Protein AF-A0A8U0QJ25-F1 (afdb_monomer_lite)

Structure (mmCIF, N/CA/C/O backbone):
data_AF-A0A8U0QJ25-F1
#
_entry.id   AF-A0A8U0QJ25-F1
#
loop_
_atom_site.group_PDB
_atom_site.id
_atom_site.type_symbol
_atom_site.label_atom_id
_atom_site.label_alt_id
_atom_site.label_comp_id
_atom_site.label_asym_id
_atom_site.label_entity_id
_atom_site.label_seq_id
_atom_site.pdbx_PDB_ins_code
_atom_site.Cartn_x
_atom_site.Cartn_y
_atom_site.Cartn_z
_atom_site.occupancy
_atom_site.B_iso_or_equiv
_atom_site.auth_seq_id
_atom_site.auth_comp_id
_atom_site.auth_asym_id
_atom_site.auth_atom_id
_atom_site.pdbx_PDB_model_num
ATOM 1 N N . MET A 1 1 ? -19.787 -17.922 8.655 1.00 44.41 1 MET A N 1
ATOM 2 C CA . MET A 1 1 ? -20.633 -17.642 9.834 1.00 44.41 1 MET A CA 1
ATOM 3 C C . MET A 1 1 ? -19.712 -17.080 10.908 1.00 44.41 1 MET A C 1
ATOM 5 O O . MET A 1 1 ? -19.015 -17.865 11.539 1.00 44.41 1 MET A O 1
ATOM 9 N N . SER A 1 2 ? -19.589 -15.753 11.030 1.00 57.12 2 SER A N 1
ATOM 10 C CA . SER A 1 2 ? -18.818 -15.159 12.130 1.00 57.12 2 SER A CA 1
ATOM 11 C C . SER A 1 2 ? -19.628 -15.306 13.415 1.00 57.12 2 SER A C 1
ATOM 13 O O . SER A 1 2 ? -20.795 -14.915 13.454 1.00 57.12 2 SER A O 1
ATOM 15 N N . VAL A 1 3 ? -19.036 -15.900 14.445 1.00 62.81 3 VAL A N 1
ATOM 16 C CA . VAL A 1 3 ? -19.653 -15.976 15.772 1.00 62.81 3 VAL A CA 1
ATOM 17 C C . VAL A 1 3 ? -19.716 -14.549 16.337 1.00 62.81 3 VAL A C 1
ATOM 19 O O . VAL A 1 3 ? -18.723 -13.830 16.205 1.00 62.81 3 VAL A O 1
ATOM 22 N N . PRO A 1 4 ? -20.852 -14.103 16.904 1.00 67.62 4 PRO A N 1
ATOM 23 C CA . PRO A 1 4 ? -20.933 -12.792 17.537 1.00 67.62 4 PRO A CA 1
ATOM 24 C C . PRO A 1 4 ? -19.936 -12.710 18.696 1.00 67.62 4 PRO A C 1
ATOM 26 O O . PRO A 1 4 ? -19.800 -13.658 19.472 1.00 67.62 4 PRO A O 1
ATOM 29 N N . LEU A 1 5 ? -19.227 -11.585 18.786 1.00 75.56 5 LEU A N 1
ATOM 30 C CA . LEU A 1 5 ? -18.247 -11.339 19.843 1.00 75.56 5 LEU A CA 1
ATOM 31 C C . LEU A 1 5 ? -18.948 -11.247 21.202 1.00 75.56 5 LEU A C 1
ATOM 33 O O . LEU A 1 5 ? -20.057 -10.712 21.304 1.00 75.56 5 LEU A O 1
ATOM 37 N N . SER A 1 6 ? -18.303 -11.736 22.263 1.00 83.62 6 SER A N 1
ATOM 38 C CA . SER A 1 6 ? -18.799 -11.478 23.616 1.00 83.62 6 SER A CA 1
ATOM 39 C C . SER A 1 6 ? -18.707 -9.981 23.939 1.00 83.62 6 SER A C 1
ATOM 41 O O . SER A 1 6 ? -17.883 -9.259 23.378 1.00 83.62 6 SER A O 1
ATOM 43 N N . GLY A 1 7 ? -19.532 -9.491 24.870 1.00 83.81 7 GLY A N 1
ATOM 44 C CA . GLY A 1 7 ? -19.591 -8.054 25.177 1.00 83.81 7 GLY A CA 1
ATOM 45 C C . GLY A 1 7 ? -18.246 -7.442 25.600 1.00 83.81 7 GLY A C 1
ATOM 46 O O . GLY A 1 7 ? -17.953 -6.307 25.237 1.00 83.81 7 GLY A O 1
ATOM 47 N N . VAL A 1 8 ? -17.400 -8.196 26.313 1.00 88.25 8 VAL A N 1
ATOM 48 C CA . VAL A 1 8 ? -16.065 -7.735 26.745 1.00 88.25 8 VAL A CA 1
ATOM 49 C C . VAL A 1 8 ? -15.080 -7.687 25.575 1.00 88.25 8 VAL A C 1
ATOM 51 O O . VAL A 1 8 ? -14.300 -6.741 25.462 1.00 88.25 8 VAL A O 1
ATOM 54 N N . GLU A 1 9 ? -15.123 -8.686 24.691 1.00 86.81 9 GLU A N 1
ATOM 55 C CA . GLU A 1 9 ? -14.304 -8.719 23.473 1.00 86.81 9 GLU A CA 1
ATOM 56 C C . GLU A 1 9 ? -14.693 -7.584 22.530 1.00 86.81 9 GLU A C 1
ATOM 58 O O . GLU A 1 9 ? -13.821 -6.888 22.020 1.00 86.81 9 GLU A O 1
ATOM 63 N N . LEU A 1 10 ? -15.995 -7.345 22.362 1.00 90.19 10 LEU A N 1
ATOM 64 C CA . LEU A 1 10 ? -16.515 -6.258 21.544 1.00 90.19 10 LEU A CA 1
ATOM 65 C C . LEU A 1 10 ? -16.023 -4.895 22.042 1.00 90.19 10 LEU A C 1
ATOM 67 O O . LEU A 1 10 ? -15.497 -4.108 21.260 1.00 90.19 10 LEU A O 1
ATOM 71 N N . LEU A 1 11 ? -16.135 -4.640 23.349 1.00 90.38 11 LEU A N 1
ATOM 72 C CA . LEU A 1 11 ? -15.629 -3.415 23.973 1.00 90.38 11 LEU A CA 1
ATOM 73 C C . LEU A 1 11 ? -14.124 -3.253 23.753 1.00 90.38 11 LEU A C 1
ATOM 75 O O . LEU A 1 11 ? -13.675 -2.189 23.338 1.00 90.38 11 LEU A O 1
ATOM 79 N N . SER A 1 12 ? -13.360 -4.321 23.976 1.00 90.88 12 SER A N 1
ATOM 80 C CA . SER A 1 12 ? -11.905 -4.304 23.824 1.00 90.88 12 SER A CA 1
ATOM 81 C C . SER A 1 12 ? -11.502 -3.987 22.379 1.00 90.88 12 SER A C 1
ATOM 83 O O . SER A 1 12 ? -10.708 -3.079 22.144 1.00 90.88 12 SER A O 1
ATOM 85 N N . VAL A 1 13 ? -12.105 -4.661 21.395 1.00 92.12 13 VAL A N 1
ATOM 86 C CA . VAL A 1 13 ? -11.833 -4.419 19.969 1.00 92.12 13 VAL A CA 1
ATOM 87 C C . VAL A 1 13 ? -12.231 -3.000 19.561 1.00 92.12 13 VAL A C 1
ATOM 89 O O . VAL A 1 13 ? -11.434 -2.316 18.923 1.00 92.12 13 VAL A O 1
ATOM 92 N N . CYS A 1 14 ? -13.407 -2.516 19.971 1.00 92.56 14 CYS A N 1
ATOM 93 C CA . CYS A 1 14 ? -13.839 -1.148 19.680 1.00 92.56 14 CYS A CA 1
ATOM 94 C C . CYS A 1 14 ? -12.873 -0.103 20.250 1.00 92.56 14 CYS A C 1
ATOM 96 O O . CYS A 1 14 ? -12.513 0.828 19.539 1.00 92.56 14 CYS A O 1
ATOM 98 N N . THR A 1 15 ? -12.407 -0.267 21.494 1.00 94.25 15 THR A N 1
ATOM 99 C CA . THR A 1 15 ? -11.462 0.693 22.095 1.00 94.25 15 THR A CA 1
ATOM 100 C C . THR A 1 15 ? -10.133 0.754 21.348 1.00 94.25 15 THR A C 1
ATOM 102 O O . THR A 1 15 ? -9.611 1.842 21.123 1.00 94.25 15 THR A O 1
ATOM 105 N N . VAL A 1 16 ? -9.612 -0.394 20.903 1.00 95.62 16 VAL A N 1
ATOM 106 C CA . VAL A 1 16 ? -8.378 -0.450 20.107 1.00 95.62 16 VAL A CA 1
ATOM 107 C C . VAL A 1 16 ? -8.583 0.216 18.751 1.00 95.62 16 VAL A C 1
ATOM 109 O O . VAL A 1 16 ? -7.759 1.021 18.332 1.00 95.62 16 VAL A O 1
ATOM 112 N N . LEU A 1 17 ? -9.687 -0.084 18.068 1.00 95.44 17 LEU A N 1
ATOM 113 C CA . LEU A 1 17 ? -9.973 0.494 16.757 1.00 95.44 17 LEU A CA 1
ATOM 114 C C . LEU A 1 17 ? -10.190 2.014 16.827 1.00 95.44 17 LEU A C 1
ATOM 116 O O . LEU A 1 17 ? -9.716 2.724 15.946 1.00 95.44 17 LEU A O 1
ATOM 120 N N . GLN A 1 18 ? -10.834 2.518 17.882 1.00 94.81 18 GLN A N 1
ATOM 121 C CA . GLN A 1 18 ? -10.981 3.958 18.131 1.00 94.81 18 GLN A CA 1
ATOM 122 C C . GLN A 1 18 ? -9.631 4.643 18.368 1.00 94.81 18 GLN A C 1
ATOM 124 O O . GLN A 1 18 ? -9.385 5.725 17.839 1.00 94.81 18 GLN A O 1
ATOM 129 N N . ASP A 1 19 ? -8.738 4.011 19.134 1.00 95.94 19 ASP A N 1
ATOM 130 C CA . ASP A 1 19 ? -7.380 4.522 19.335 1.00 95.94 19 ASP A CA 1
ATOM 131 C C . ASP A 1 19 ? -6.590 4.525 18.016 1.00 95.94 19 ASP A C 1
ATOM 133 O O . ASP A 1 19 ? -5.942 5.514 17.679 1.00 95.94 19 ASP A O 1
ATOM 137 N N . CYS A 1 20 ? -6.713 3.472 17.200 1.00 93.94 20 CYS A N 1
ATOM 138 C CA . CYS A 1 20 ? -6.105 3.427 15.869 1.00 93.94 20 CYS A CA 1
ATOM 139 C C . CYS A 1 20 ? -6.635 4.528 14.937 1.00 93.94 20 CYS A C 1
ATOM 141 O O . CYS A 1 20 ? -5.844 5.170 14.248 1.00 93.94 20 CYS A O 1
ATOM 143 N N . GLU A 1 21 ? -7.946 4.772 14.913 1.00 93.19 21 GLU A N 1
ATOM 144 C CA . GLU A 1 21 ? -8.551 5.859 14.134 1.00 93.19 21 GLU A CA 1
ATOM 145 C C . GLU A 1 21 ? -8.001 7.226 14.572 1.00 93.19 21 GLU A C 1
ATOM 147 O O . GLU A 1 21 ? -7.571 8.027 13.737 1.00 93.19 21 GLU A O 1
ATOM 152 N N . ALA A 1 22 ? -7.930 7.470 15.884 1.00 91.94 22 ALA A N 1
ATOM 153 C CA . ALA A 1 22 ? -7.384 8.703 16.439 1.00 91.94 22 ALA A CA 1
ATOM 154 C C . ALA A 1 22 ? -5.898 8.887 16.088 1.00 91.94 22 ALA A C 1
ATOM 156 O O . ALA A 1 22 ? -5.480 9.975 15.688 1.00 91.94 22 ALA A O 1
ATOM 157 N N . GLN A 1 23 ? -5.098 7.823 16.184 1.00 92.81 23 GLN A N 1
ATOM 158 C CA . GLN A 1 23 ? -3.683 7.848 15.809 1.00 92.81 23 GLN A CA 1
ATOM 159 C C . GLN A 1 23 ? -3.490 8.121 14.316 1.00 92.81 23 GLN A C 1
ATOM 161 O O . GLN A 1 23 ? -2.624 8.918 13.955 1.00 92.81 23 GLN A O 1
ATOM 166 N N . LEU A 1 24 ? -4.306 7.518 13.447 1.00 90.56 24 LEU A N 1
ATOM 167 C CA . LEU A 1 24 ? -4.271 7.783 12.007 1.00 90.56 24 LEU A CA 1
ATOM 168 C C . LEU A 1 24 ? -4.647 9.233 11.688 1.00 90.56 24 LEU A C 1
ATOM 170 O O . LEU A 1 24 ? -4.002 9.853 10.842 1.00 90.56 24 LEU A O 1
ATOM 174 N N . ALA A 1 25 ? -5.627 9.805 12.391 1.00 87.38 25 ALA A N 1
ATOM 175 C CA . ALA A 1 25 ? -5.982 11.215 12.249 1.00 87.38 25 ALA A CA 1
ATOM 176 C C . ALA A 1 25 ? -4.825 12.140 12.669 1.00 87.38 25 ALA A C 1
ATOM 178 O O . ALA A 1 25 ? -4.463 13.061 11.934 1.00 87.38 25 ALA A O 1
ATOM 179 N N . VAL A 1 26 ? -4.186 11.864 13.813 1.00 88.25 26 VAL A N 1
ATOM 180 C CA . VAL A 1 26 ? -2.993 12.600 14.270 1.00 88.25 26 VAL A CA 1
ATOM 181 C C . VAL A 1 26 ? -1.859 12.482 13.254 1.00 88.25 26 VAL A C 1
ATOM 183 O O . VAL A 1 26 ? -1.242 13.489 12.904 1.00 88.25 26 VAL A O 1
ATOM 186 N N . LEU A 1 27 ? -1.610 11.279 12.732 1.00 83.12 27 LEU A N 1
ATOM 187 C CA . LEU A 1 27 ? -0.591 11.054 11.714 1.00 83.12 27 LEU A CA 1
ATOM 188 C C . LEU A 1 27 ? -0.889 11.852 10.440 1.00 83.12 27 LEU A C 1
ATOM 190 O O . LEU A 1 27 ? 0.022 12.474 9.906 1.00 83.12 27 LEU A O 1
ATOM 194 N N . GLY A 1 28 ? -2.150 11.916 10.003 1.00 77.81 28 GLY A N 1
ATOM 195 C CA . GLY A 1 28 ? -2.571 12.738 8.864 1.00 77.81 28 GLY A CA 1
ATOM 196 C C . GLY A 1 28 ? -2.355 14.242 9.078 1.00 77.81 28 GLY A C 1
ATOM 197 O O . GLY A 1 28 ? -2.013 14.959 8.142 1.00 77.81 28 GLY A O 1
ATOM 198 N N . HIS A 1 29 ? -2.484 14.734 10.313 1.00 77.06 29 HIS A N 1
ATOM 199 C CA . HIS A 1 29 ? -2.171 16.128 10.646 1.00 77.06 29 HIS A CA 1
ATOM 200 C C . HIS A 1 29 ? -0.664 16.421 10.686 1.00 77.06 29 HIS A C 1
ATOM 202 O O . HIS A 1 29 ? -0.249 17.538 10.368 1.00 77.06 29 HIS A O 1
ATOM 208 N N . ILE A 1 30 ? 0.153 15.441 11.080 1.00 75.94 30 ILE A N 1
ATOM 209 C CA . ILE A 1 30 ? 1.619 15.559 11.116 1.00 75.94 30 ILE A CA 1
ATOM 210 C C . ILE A 1 30 ? 2.219 15.385 9.715 1.00 75.94 30 ILE A C 1
ATOM 212 O O . ILE A 1 30 ? 3.181 16.075 9.377 1.00 75.94 30 ILE A O 1
ATOM 216 N N . MET A 1 31 ? 1.628 14.509 8.897 1.00 68.31 31 MET A N 1
ATOM 217 C CA . MET A 1 31 ? 2.026 14.183 7.529 1.00 68.31 31 MET A CA 1
ATOM 218 C C . MET A 1 31 ? 0.984 14.668 6.509 1.00 68.31 31 MET A C 1
ATOM 220 O O . MET A 1 31 ? 0.309 13.854 5.882 1.00 68.31 31 MET A O 1
ATOM 224 N N . PRO A 1 32 ? 0.831 15.992 6.325 1.00 58.31 32 PRO A N 1
ATOM 225 C CA . PRO A 1 32 ? -0.025 16.513 5.272 1.00 58.31 32 PRO A CA 1
ATOM 226 C C . PRO A 1 32 ? 0.600 16.257 3.890 1.00 58.31 32 PRO A C 1
ATOM 228 O O . PRO A 1 32 ? 1.827 16.176 3.764 1.00 58.31 32 PRO A O 1
ATOM 231 N N . ASP A 1 33 ? -0.231 16.277 2.837 1.00 55.78 33 ASP A N 1
ATOM 232 C CA . ASP A 1 33 ? 0.172 16.269 1.411 1.00 55.78 33 ASP A CA 1
ATOM 233 C C . ASP A 1 33 ? 1.296 17.288 1.083 1.00 55.78 33 ASP A C 1
ATOM 235 O O . ASP A 1 33 ? 1.957 17.235 0.044 1.00 55.78 33 ASP A O 1
ATOM 239 N N . THR A 1 34 ? 1.495 18.261 1.976 1.00 49.41 34 THR A N 1
ATOM 240 C CA . THR A 1 34 ? 2.391 19.414 1.896 1.00 49.41 34 THR A CA 1
ATOM 241 C C . THR A 1 34 ? 3.743 19.254 2.594 1.00 49.41 34 THR A C 1
ATOM 243 O O . THR A 1 34 ? 4.440 20.254 2.766 1.00 49.41 34 THR A O 1
ATOM 246 N N . TYR A 1 35 ? 4.227 18.041 2.897 1.00 51.34 35 TYR A N 1
ATOM 247 C CA . TYR A 1 35 ? 5.688 17.883 3.081 1.00 51.34 35 TYR A CA 1
ATOM 248 C C . TYR A 1 35 ? 6.485 18.390 1.863 1.00 51.34 35 TYR A C 1
ATOM 250 O O . TYR A 1 35 ? 7.653 18.751 1.998 1.00 51.34 35 TYR A O 1
ATOM 258 N N . ARG A 1 36 ? 5.815 18.550 0.712 1.00 48.06 36 ARG A N 1
ATOM 259 C CA . ARG A 1 36 ? 6.167 19.495 -0.352 1.00 48.06 36 ARG A CA 1
ATOM 260 C C . ARG A 1 36 ? 6.372 20.919 0.217 1.00 48.06 36 ARG A C 1
ATOM 262 O O . ARG A 1 36 ? 5.454 21.737 0.207 1.00 48.06 36 ARG A O 1
ATOM 269 N N . GLY A 1 37 ? 7.592 21.216 0.667 1.00 48.12 37 GLY A N 1
ATOM 270 C CA . GLY A 1 37 ? 8.039 22.562 1.051 1.00 48.12 37 GLY A CA 1
ATOM 271 C C . GLY A 1 37 ? 8.312 22.804 2.541 1.00 48.12 37 GLY A C 1
ATOM 272 O O . GLY A 1 37 ? 8.455 23.963 2.931 1.00 48.12 37 GLY A O 1
ATOM 273 N N . ARG A 1 38 ? 8.397 21.766 3.390 1.00 55.00 38 ARG A N 1
ATOM 274 C CA . ARG A 1 38 ? 8.904 21.913 4.771 1.00 55.00 38 ARG A CA 1
ATOM 275 C C . ARG A 1 38 ? 10.441 21.910 4.755 1.00 55.00 38 ARG A C 1
ATOM 277 O O . ARG A 1 38 ? 11.030 20.863 4.483 1.00 55.00 38 ARG A O 1
ATOM 284 N N . PRO A 1 39 ? 11.112 23.024 5.103 1.00 53.09 39 PRO A N 1
ATOM 285 C CA . PRO A 1 39 ? 12.568 23.115 5.041 1.00 53.09 39 PRO A CA 1
ATOM 286 C C . PRO A 1 39 ? 13.272 22.151 6.005 1.00 53.09 39 PRO A C 1
ATOM 288 O O . PRO A 1 39 ? 14.452 21.885 5.826 1.00 53.09 39 PRO A O 1
ATOM 291 N N . GLU A 1 40 ? 12.608 21.630 7.043 1.00 52.62 40 GLU A N 1
ATOM 292 C CA . GLU A 1 40 ? 13.203 20.651 7.964 1.00 52.62 40 GLU A CA 1
ATOM 293 C C . GLU A 1 40 ? 13.277 19.227 7.392 1.00 52.62 40 GLU A C 1
ATOM 295 O O . GLU A 1 40 ? 14.265 18.539 7.638 1.00 52.62 40 GLU A O 1
ATOM 300 N N . ALA A 1 41 ? 12.276 18.805 6.611 1.00 50.75 41 ALA A N 1
ATOM 301 C CA . ALA A 1 41 ? 12.284 17.513 5.918 1.00 50.75 41 ALA A CA 1
ATOM 302 C C . ALA A 1 41 ? 13.229 17.547 4.709 1.00 50.75 41 ALA A C 1
ATOM 304 O O . ALA A 1 41 ? 14.021 16.623 4.522 1.00 50.75 41 ALA A O 1
ATOM 305 N N . ASP A 1 42 ? 13.241 18.674 3.986 1.00 52.72 42 ASP A N 1
ATOM 306 C CA . ASP A 1 42 ? 14.241 18.949 2.955 1.00 52.72 42 ASP A CA 1
ATOM 307 C C . ASP A 1 42 ? 15.659 18.905 3.529 1.00 52.72 42 ASP A C 1
ATOM 309 O O . ASP A 1 42 ? 16.546 18.411 2.859 1.00 52.72 42 ASP A O 1
ATOM 313 N N . LYS A 1 43 ? 15.925 19.362 4.761 1.00 52.62 43 LYS A N 1
ATOM 314 C CA . LYS A 1 43 ? 17.292 19.355 5.327 1.00 52.62 43 LYS A CA 1
ATOM 315 C C . LYS A 1 43 ? 17.875 17.956 5.524 1.00 52.62 43 LYS A C 1
ATOM 317 O O . LYS A 1 43 ? 19.077 17.793 5.339 1.00 52.62 43 LYS A O 1
ATOM 322 N N . PHE A 1 44 ? 17.061 16.976 5.918 1.00 50.47 44 PHE A N 1
ATOM 323 C CA . PHE A 1 44 ? 17.542 15.613 6.175 1.00 50.47 44 PHE A CA 1
ATOM 324 C C . PHE A 1 44 ? 17.797 14.867 4.857 1.00 50.47 44 PHE A C 1
ATOM 326 O O . PHE A 1 44 ? 18.851 14.271 4.668 1.00 50.47 44 PHE A O 1
ATOM 333 N N . VAL A 1 45 ? 16.874 15.010 3.904 1.00 54.25 45 VAL A N 1
ATOM 334 C CA . VAL A 1 45 ? 16.953 14.416 2.561 1.00 54.25 45 VAL A CA 1
ATOM 335 C C . VAL A 1 45 ? 17.998 15.121 1.686 1.00 54.25 45 VAL A C 1
ATOM 337 O O . VAL A 1 45 ? 18.775 14.476 0.992 1.00 54.25 45 VAL A O 1
ATOM 340 N N . SER A 1 46 ? 18.091 16.451 1.760 1.00 59.00 46 SER A N 1
ATOM 341 C CA . SER A 1 46 ? 19.075 17.267 1.029 1.00 59.00 46 SER A CA 1
ATOM 342 C C . SER A 1 46 ? 20.503 17.056 1.526 1.00 59.00 46 SER A C 1
ATOM 344 O O . SER A 1 46 ? 21.438 17.234 0.752 1.00 59.00 46 SER A O 1
ATOM 346 N N . ALA A 1 47 ? 20.707 16.638 2.780 1.00 63.34 47 ALA A N 1
ATOM 347 C CA . ALA A 1 47 ? 22.039 16.289 3.270 1.00 63.34 47 ALA A CA 1
ATOM 348 C C . ALA A 1 47 ? 22.561 14.997 2.616 1.00 63.34 47 ALA A C 1
ATOM 350 O O . ALA A 1 47 ? 23.655 15.004 2.047 1.00 63.34 47 ALA A O 1
ATOM 351 N N . ASP A 1 48 ? 21.758 13.929 2.618 1.00 64.12 48 ASP A N 1
ATOM 352 C CA . ASP A 1 48 ? 22.135 12.635 2.034 1.00 64.12 48 ASP A CA 1
ATOM 353 C C . ASP A 1 48 ? 22.182 12.700 0.497 1.00 64.12 48 ASP A C 1
ATOM 355 O O . ASP A 1 48 ? 23.159 12.273 -0.125 1.00 64.12 48 ASP A O 1
ATOM 359 N N . ILE A 1 49 ? 21.185 13.327 -0.139 1.00 69.06 49 ILE A N 1
ATOM 360 C CA . ILE A 1 49 ? 21.191 13.577 -1.589 1.00 69.06 49 ILE A CA 1
ATOM 361 C C . ILE A 1 49 ? 22.321 14.541 -1.963 1.00 69.06 49 ILE A C 1
ATOM 363 O O . ILE A 1 49 ? 22.976 14.351 -2.986 1.00 69.06 49 ILE A O 1
ATOM 367 N N . GLY A 1 50 ? 22.598 15.551 -1.137 1.00 71.69 50 GLY A N 1
ATOM 368 C CA . GLY A 1 50 ? 23.683 16.509 -1.342 1.00 71.69 50 GLY A CA 1
ATOM 369 C C . GLY A 1 50 ? 25.056 15.844 -1.334 1.00 71.69 50 GLY A C 1
ATOM 370 O O . GLY A 1 50 ? 25.890 16.149 -2.187 1.00 71.69 50 GLY A O 1
ATOM 371 N N . GLN A 1 51 ? 25.277 14.877 -0.440 1.00 78.38 51 GLN A N 1
ATOM 372 C CA . GLN A 1 51 ? 26.508 14.090 -0.411 1.00 78.38 51 GLN A CA 1
ATOM 373 C C . GLN A 1 51 ? 26.672 13.239 -1.680 1.00 78.38 51 GLN A C 1
ATOM 375 O O . GLN A 1 51 ? 27.759 13.209 -2.263 1.00 78.38 51 GLN A O 1
ATOM 380 N N . VAL A 1 52 ? 25.604 12.580 -2.140 1.00 79.25 52 VAL A N 1
ATOM 381 C CA . VAL A 1 52 ? 25.638 11.742 -3.352 1.00 79.25 52 VAL A CA 1
ATOM 382 C C . VAL A 1 52 ? 25.770 12.594 -4.624 1.00 79.25 52 VAL A C 1
ATOM 384 O O . VAL A 1 52 ? 26.488 12.218 -5.551 1.00 79.25 52 VAL A O 1
ATOM 387 N N . LEU A 1 53 ? 25.160 13.783 -4.660 1.00 79.19 53 LEU A N 1
ATOM 388 C CA . LEU A 1 53 ? 25.333 14.762 -5.737 1.00 79.19 53 LEU A CA 1
ATOM 389 C C . LEU A 1 53 ? 26.769 15.291 -5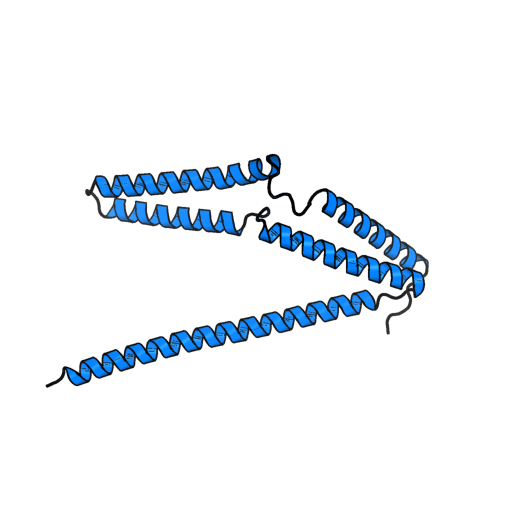.812 1.00 79.19 53 LEU A C 1
ATOM 391 O O . LEU A 1 53 ? 27.312 15.420 -6.911 1.00 79.19 53 LEU A O 1
ATOM 395 N N . GLU A 1 54 ? 27.406 15.575 -4.674 1.00 82.62 54 GLU A N 1
ATOM 396 C CA . GLU A 1 54 ? 28.800 16.031 -4.660 1.00 82.62 54 GLU A CA 1
ATOM 397 C C . GLU A 1 54 ? 29.757 14.906 -5.091 1.00 82.62 54 GLU A C 1
ATOM 399 O O . GLU A 1 54 ? 30.696 15.154 -5.848 1.00 82.62 54 GLU A O 1
ATOM 404 N N . GLN A 1 55 ? 29.475 13.651 -4.717 1.00 84.69 55 GLN A N 1
ATOM 405 C CA . GLN A 1 55 ? 30.205 12.482 -5.226 1.00 84.69 55 GLN A CA 1
ATOM 406 C C . GLN A 1 55 ? 30.059 12.323 -6.746 1.00 84.69 55 GLN A C 1
ATOM 408 O O . GLN A 1 55 ? 31.059 12.124 -7.439 1.00 84.69 55 GLN A O 1
ATOM 413 N N . GLN A 1 56 ? 28.845 12.484 -7.282 1.00 85.69 56 GLN A N 1
ATOM 414 C CA . GLN A 1 56 ? 28.585 12.439 -8.725 1.00 85.69 56 GLN A CA 1
ATOM 415 C C . GLN A 1 56 ? 29.331 13.555 -9.463 1.00 85.69 56 GLN A C 1
ATOM 417 O O . GLN A 1 56 ? 29.986 13.316 -10.480 1.00 85.69 56 GLN A O 1
ATOM 422 N N . LYS A 1 57 ? 29.299 14.776 -8.925 1.00 86.38 57 LYS A N 1
ATOM 423 C CA . LYS A 1 57 ? 30.024 15.927 -9.470 1.00 86.38 57 LYS A CA 1
ATOM 424 C C . LYS A 1 57 ? 31.542 15.713 -9.442 1.00 86.38 57 LYS A C 1
ATOM 426 O O . LYS A 1 57 ? 32.219 16.069 -10.408 1.00 86.38 57 LYS A O 1
ATOM 431 N N . GLY A 1 58 ? 32.071 15.095 -8.386 1.00 87.19 58 GLY A N 1
ATOM 432 C CA . GLY A 1 58 ? 33.473 14.680 -8.293 1.00 87.19 58 GLY A CA 1
ATOM 433 C C . GLY A 1 58 ? 33.848 13.640 -9.354 1.00 87.19 58 GLY A C 1
ATOM 434 O O . GLY A 1 58 ? 34.842 13.813 -10.061 1.00 87.19 58 GLY A O 1
ATOM 435 N N . ALA A 1 59 ? 33.017 12.614 -9.555 1.00 86.50 59 ALA A N 1
ATOM 436 C CA . ALA A 1 59 ? 33.228 11.598 -10.588 1.00 86.50 59 ALA A CA 1
ATOM 437 C C . ALA A 1 59 ? 33.191 12.190 -12.013 1.00 86.50 59 ALA A C 1
ATOM 439 O O . ALA A 1 59 ? 34.004 11.831 -12.869 1.00 86.50 59 ALA A O 1
ATOM 440 N N . GLU A 1 60 ? 32.304 13.154 -12.277 1.00 87.31 60 GLU A N 1
ATOM 441 C CA . GLU A 1 60 ? 32.256 13.879 -13.553 1.00 87.31 60 GLU A CA 1
ATOM 442 C C . GLU A 1 60 ? 33.508 14.727 -13.800 1.00 87.31 60 GLU A C 1
ATOM 444 O O . GLU A 1 60 ? 34.011 14.785 -14.928 1.00 87.31 60 GLU A O 1
ATOM 449 N N . GLN A 1 61 ? 34.023 15.388 -12.760 1.00 86.94 61 GLN A N 1
ATOM 450 C CA . GLN A 1 61 ? 35.268 16.154 -12.833 1.00 86.94 61 GLN A CA 1
ATOM 451 C C . GLN A 1 61 ? 36.475 15.240 -13.061 1.00 86.94 61 GLN A C 1
ATOM 453 O O . GLN A 1 61 ? 37.298 15.538 -13.928 1.00 86.94 61 GLN A O 1
ATOM 458 N N . ASN A 1 62 ? 36.536 14.098 -12.374 1.00 85.94 62 ASN A N 1
ATOM 459 C CA . ASN A 1 62 ? 37.579 13.090 -12.561 1.00 85.94 62 ASN A CA 1
ATOM 460 C C . ASN A 1 62 ? 37.586 12.544 -13.990 1.00 85.94 62 ASN A C 1
ATOM 462 O O . ASN A 1 62 ? 38.644 12.435 -14.608 1.00 85.94 62 ASN A O 1
ATOM 466 N N . LEU A 1 63 ? 36.411 12.272 -14.560 1.00 84.50 63 LEU A N 1
ATOM 467 C CA . LEU A 1 63 ? 36.294 11.820 -15.942 1.00 84.50 63 LEU A CA 1
ATOM 468 C C . LEU A 1 63 ? 36.700 12.922 -16.935 1.00 84.50 63 LEU A C 1
ATOM 470 O O . LEU A 1 63 ? 37.422 12.646 -17.896 1.00 84.50 63 LEU A O 1
ATOM 474 N N . LYS A 1 64 ? 36.308 14.182 -16.699 1.00 85.50 64 LYS A N 1
ATOM 475 C CA . LYS A 1 64 ? 36.763 15.329 -17.508 1.00 85.50 64 LYS A CA 1
ATOM 476 C C . LYS A 1 64 ? 38.285 15.495 -17.460 1.00 85.50 64 LYS A C 1
ATOM 478 O O . LYS A 1 64 ? 38.894 15.687 -18.510 1.00 85.50 64 LYS A O 1
ATOM 483 N N . ALA A 1 65 ? 38.901 15.362 -16.287 1.00 84.31 65 ALA A N 1
ATOM 484 C CA . ALA A 1 65 ? 40.352 15.410 -16.129 1.00 84.31 65 ALA A CA 1
ATOM 485 C C . ALA A 1 65 ? 41.038 14.220 -16.824 1.00 84.31 65 ALA A C 1
ATOM 487 O O . ALA A 1 65 ? 41.986 14.410 -17.582 1.00 84.31 65 ALA A O 1
ATOM 488 N N . ALA A 1 66 ? 40.519 13.000 -16.660 1.00 81.94 66 ALA A N 1
ATOM 489 C CA . ALA A 1 66 ? 41.044 11.806 -17.325 1.00 81.94 66 ALA A CA 1
ATOM 490 C C . ALA A 1 66 ? 40.985 11.912 -18.860 1.00 81.94 66 ALA A C 1
ATOM 492 O O . ALA A 1 66 ? 41.904 11.457 -19.540 1.00 81.94 66 ALA A O 1
ATOM 493 N N . ARG A 1 67 ? 39.946 12.563 -19.406 1.00 79.56 67 ARG A N 1
ATOM 494 C CA . ARG A 1 67 ? 39.829 12.877 -20.840 1.00 79.56 67 ARG A CA 1
ATOM 495 C C . ARG A 1 67 ? 40.814 13.946 -21.307 1.00 79.56 67 ARG A C 1
ATOM 497 O O . ARG A 1 67 ? 41.294 13.849 -22.423 1.00 79.56 67 ARG A O 1
ATOM 504 N N . GLN A 1 68 ? 41.114 14.956 -20.490 1.00 78.12 68 GLN A N 1
ATOM 505 C CA . GLN A 1 68 ? 42.063 16.018 -20.856 1.00 78.12 68 GLN A CA 1
ATOM 506 C C . GLN A 1 68 ? 43.524 15.560 -20.814 1.00 78.12 68 GLN A C 1
ATOM 508 O O . GLN A 1 68 ? 44.353 16.089 -21.548 1.00 78.12 68 GLN A O 1
ATOM 513 N N . PHE A 1 69 ? 43.851 14.592 -19.956 1.00 68.94 69 PHE A N 1
ATOM 514 C CA . PHE A 1 69 ? 45.231 14.161 -19.744 1.00 68.94 69 PHE A CA 1
ATOM 515 C C . PHE A 1 69 ? 45.678 12.962 -20.602 1.00 68.94 69 PHE A C 1
ATOM 517 O O . PHE A 1 69 ? 46.826 12.571 -20.422 1.00 68.94 69 PHE A O 1
ATOM 524 N N . GLU A 1 70 ? 44.835 12.418 -21.504 1.00 62.03 70 GLU A N 1
ATOM 525 C CA . GLU A 1 70 ? 45.088 11.409 -22.579 1.00 62.03 70 GLU A CA 1
ATOM 526 C C . GLU A 1 70 ? 46.363 10.530 -22.477 1.00 62.03 70 GLU A C 1
ATOM 528 O O . GLU A 1 70 ? 47.062 10.306 -23.462 1.00 62.03 70 GLU A O 1
ATOM 533 N N . ARG A 1 71 ? 46.718 10.007 -21.297 1.00 55.69 71 ARG A N 1
ATOM 534 C CA . ARG A 1 71 ? 47.994 9.277 -21.135 1.00 55.69 71 ARG A CA 1
ATOM 535 C C . ARG A 1 71 ? 47.869 7.837 -20.665 1.00 55.69 71 ARG A C 1
ATOM 537 O O . ARG A 1 71 ? 48.819 7.088 -20.839 1.00 55.69 71 ARG A O 1
ATOM 544 N N . GLU A 1 72 ? 46.709 7.398 -20.181 1.00 61.00 72 GLU A N 1
ATOM 545 C CA . GLU A 1 72 ? 46.512 6.007 -19.749 1.00 61.00 72 GLU A CA 1
ATOM 546 C C . GLU A 1 72 ? 45.079 5.530 -20.012 1.00 61.00 72 GLU A C 1
ATOM 548 O O . GLU A 1 72 ? 44.129 5.984 -19.374 1.00 61.00 72 GLU A O 1
ATOM 553 N N . SER A 1 73 ? 44.928 4.560 -20.922 1.00 61.12 73 SER A N 1
ATOM 554 C CA . SER A 1 73 ? 43.644 3.907 -21.230 1.00 61.12 73 SER A CA 1
ATOM 555 C C . SER A 1 73 ? 42.979 3.298 -19.979 1.00 61.12 73 SER A C 1
ATOM 557 O O . SER A 1 73 ? 41.754 3.340 -19.851 1.00 61.12 73 SER A O 1
ATOM 559 N N . GLY A 1 74 ? 43.779 2.835 -19.007 1.00 66.62 74 GLY A N 1
ATOM 560 C CA . GLY A 1 74 ? 43.295 2.341 -17.712 1.00 66.62 74 GLY A CA 1
ATOM 561 C C . GLY A 1 74 ? 42.590 3.412 -16.871 1.00 66.62 74 GLY A C 1
ATOM 562 O O . GLY A 1 74 ? 41.476 3.189 -16.406 1.00 66.62 74 GLY A O 1
ATOM 563 N N . ARG A 1 75 ? 43.161 4.622 -16.772 1.00 73.00 75 ARG A N 1
ATOM 564 C CA . ARG A 1 75 ? 42.581 5.728 -15.986 1.00 73.00 75 ARG A CA 1
ATOM 565 C C . ARG A 1 75 ? 41.245 6.225 -16.535 1.00 73.00 75 ARG A C 1
ATOM 567 O O . ARG A 1 75 ? 40.361 6.583 -15.761 1.00 73.00 75 ARG A O 1
ATOM 574 N N . LEU A 1 76 ? 41.079 6.239 -17.858 1.00 79.56 76 LEU A N 1
ATOM 575 C CA . LEU A 1 76 ? 39.814 6.629 -18.487 1.00 79.56 76 LEU A CA 1
ATOM 576 C C . LEU A 1 76 ? 38.716 5.577 -18.257 1.00 79.56 76 LEU A C 1
ATOM 578 O O . LEU A 1 76 ? 37.563 5.930 -17.994 1.00 79.56 76 LEU A O 1
ATOM 582 N N . SER A 1 77 ? 39.075 4.292 -18.336 1.00 81.38 77 SER A N 1
ATOM 583 C CA . SER A 1 77 ? 38.172 3.175 -18.040 1.00 81.38 77 SER A CA 1
ATOM 584 C C . SER A 1 77 ? 37.701 3.210 -16.582 1.00 81.38 77 SER A C 1
ATOM 586 O O . SER A 1 77 ? 36.502 3.096 -16.317 1.00 81.38 77 SER A O 1
ATOM 588 N N . ASP A 1 78 ? 38.619 3.443 -15.644 1.00 83.25 78 ASP A N 1
ATOM 589 C CA . ASP A 1 78 ? 38.308 3.510 -14.215 1.00 83.25 78 ASP A CA 1
ATOM 590 C C . ASP A 1 78 ? 37.415 4.710 -13.874 1.00 83.25 78 ASP A C 1
ATOM 592 O O . ASP A 1 78 ? 36.388 4.529 -13.219 1.00 83.25 78 ASP A O 1
ATOM 596 N N . ALA A 1 79 ? 37.707 5.898 -14.416 1.00 83.75 79 ALA A N 1
ATOM 597 C CA . ALA A 1 79 ? 36.868 7.087 -14.232 1.00 83.75 79 ALA A CA 1
ATOM 598 C C . ALA A 1 79 ? 35.455 6.917 -14.828 1.00 83.75 79 ALA A C 1
ATOM 600 O O . ALA A 1 79 ? 34.466 7.400 -14.279 1.00 83.75 79 ALA A O 1
ATOM 601 N N . THR A 1 80 ? 35.329 6.189 -15.942 1.00 83.88 80 THR A N 1
ATOM 602 C CA . THR A 1 80 ? 34.022 5.876 -16.546 1.00 83.88 80 THR A CA 1
ATOM 603 C C . THR A 1 80 ? 33.226 4.901 -15.677 1.00 83.88 80 THR A C 1
ATOM 605 O O . THR A 1 80 ? 32.017 5.059 -15.494 1.00 83.88 80 THR A O 1
ATOM 608 N N . ARG A 1 81 ? 33.896 3.900 -15.096 1.00 86.69 81 ARG A N 1
ATOM 609 C CA . ARG A 1 81 ? 33.274 2.931 -14.186 1.00 86.69 81 ARG A CA 1
ATOM 610 C C . ARG A 1 81 ? 32.849 3.574 -12.865 1.00 86.69 81 ARG A C 1
ATOM 612 O O . ARG A 1 81 ? 31.788 3.232 -12.345 1.00 86.69 81 ARG A O 1
ATOM 619 N N . GLU A 1 82 ? 33.650 4.501 -12.350 1.00 87.06 82 GLU A N 1
ATOM 620 C CA . GLU A 1 82 ? 33.347 5.307 -11.166 1.00 87.06 82 GLU A CA 1
ATOM 621 C C . GLU A 1 82 ? 32.114 6.190 -11.393 1.00 87.06 82 GLU A C 1
ATOM 623 O O . GLU A 1 82 ? 31.184 6.146 -10.589 1.00 87.06 82 GLU A O 1
ATOM 628 N N . LEU A 1 83 ? 32.032 6.877 -12.540 1.00 87.69 83 LEU A N 1
ATOM 629 C CA . LEU A 1 83 ? 30.856 7.667 -12.910 1.00 87.69 83 LEU A CA 1
ATOM 630 C C . LEU A 1 83 ? 29.588 6.809 -13.009 1.00 87.69 83 LEU A C 1
ATOM 632 O O . LEU A 1 83 ? 28.542 7.184 -12.489 1.00 87.69 83 LEU A O 1
ATOM 636 N N . HIS A 1 84 ? 29.667 5.632 -13.637 1.00 88.38 84 HIS A N 1
ATOM 637 C CA . HIS A 1 84 ? 28.520 4.724 -13.712 1.00 88.38 84 HIS A CA 1
ATOM 638 C C . HIS A 1 84 ? 28.084 4.197 -12.342 1.00 88.38 84 HIS A C 1
ATOM 640 O O . HIS A 1 84 ? 26.888 4.010 -12.110 1.00 88.38 84 HIS A O 1
ATOM 646 N N . ARG A 1 85 ? 29.032 3.942 -11.431 1.00 87.81 85 ARG A N 1
ATOM 647 C CA . ARG A 1 85 ? 28.719 3.543 -10.055 1.00 87.81 85 ARG A CA 1
ATOM 648 C C . ARG A 1 85 ? 28.021 4.684 -9.312 1.00 87.81 85 ARG A C 1
ATOM 650 O O . ARG A 1 85 ? 26.967 4.433 -8.737 1.00 87.81 85 ARG A O 1
ATOM 657 N N . SER A 1 86 ? 28.563 5.899 -9.380 1.00 85.31 86 SER A N 1
ATOM 658 C CA . SER A 1 86 ? 28.000 7.076 -8.710 1.00 85.31 86 SER A CA 1
ATOM 659 C C . SER A 1 86 ? 26.616 7.445 -9.259 1.00 85.31 86 SER A C 1
ATOM 661 O O . SER A 1 86 ? 25.688 7.666 -8.489 1.00 85.31 86 SER A O 1
ATOM 663 N N . GLN A 1 87 ? 26.407 7.347 -10.575 1.00 84.50 87 GLN A N 1
ATOM 664 C CA . GLN A 1 87 ? 25.099 7.573 -11.193 1.00 84.50 87 GLN A CA 1
ATOM 665 C C . GLN A 1 87 ? 24.061 6.527 -10.761 1.00 84.50 87 GLN A C 1
ATOM 667 O O . GLN A 1 87 ? 22.899 6.855 -10.526 1.00 84.50 87 GLN A O 1
ATOM 672 N N . LYS A 1 88 ? 24.463 5.255 -10.651 1.00 86.25 88 LYS A N 1
ATOM 673 C CA . LYS A 1 88 ? 23.581 4.193 -10.153 1.00 86.25 88 LYS A CA 1
ATOM 674 C C . LYS A 1 88 ? 23.209 4.420 -8.687 1.00 86.25 88 LYS A C 1
ATOM 676 O O . LYS A 1 88 ? 22.073 4.157 -8.306 1.00 86.25 88 LYS A O 1
ATOM 681 N N . GLU A 1 89 ? 24.161 4.877 -7.883 1.00 83.19 89 GLU A N 1
ATOM 682 C CA . GLU A 1 89 ? 23.955 5.199 -6.474 1.00 83.19 89 GLU A CA 1
ATOM 683 C C . GLU A 1 89 ? 23.022 6.399 -6.305 1.00 83.19 89 GLU A C 1
ATOM 685 O O . GLU A 1 89 ? 22.067 6.293 -5.548 1.00 83.19 89 GLU A O 1
ATOM 690 N N . LEU A 1 90 ? 23.194 7.459 -7.101 1.00 79.88 90 LEU A N 1
ATOM 691 C CA . LEU A 1 90 ? 22.280 8.602 -7.148 1.00 79.88 90 LEU A CA 1
ATOM 692 C C . LEU A 1 90 ? 20.854 8.187 -7.522 1.00 79.88 90 LEU A C 1
ATOM 694 O O . LEU A 1 90 ? 19.916 8.545 -6.819 1.00 79.88 90 LEU A O 1
ATOM 698 N N . ASN A 1 91 ? 20.684 7.402 -8.590 1.00 76.38 91 ASN A N 1
ATOM 699 C CA . ASN A 1 91 ? 19.359 6.926 -8.997 1.00 76.38 91 ASN A CA 1
ATOM 700 C C . ASN A 1 91 ? 18.703 6.085 -7.902 1.00 76.38 91 ASN A C 1
ATOM 702 O O . ASN A 1 91 ? 17.528 6.274 -7.617 1.00 76.38 91 ASN A O 1
ATOM 706 N N . ARG A 1 92 ? 19.467 5.199 -7.253 1.00 79.19 92 ARG A N 1
ATOM 707 C CA . ARG A 1 92 ? 18.959 4.403 -6.137 1.00 79.19 92 ARG A CA 1
ATOM 708 C C . ARG A 1 92 ? 18.547 5.290 -4.962 1.00 79.19 92 ARG A C 1
ATOM 710 O O . ARG A 1 92 ? 17.458 5.108 -4.448 1.00 79.19 92 ARG A O 1
ATOM 717 N N . THR A 1 93 ? 19.372 6.256 -4.564 1.00 74.06 93 THR A N 1
ATOM 718 C CA . THR A 1 93 ? 19.057 7.169 -3.453 1.00 74.06 93 THR A CA 1
ATOM 719 C C . THR A 1 93 ? 17.824 8.027 -3.751 1.00 74.06 93 THR A C 1
ATOM 721 O O . THR A 1 93 ? 17.033 8.278 -2.851 1.00 74.06 93 THR A O 1
ATOM 724 N N . LEU A 1 94 ? 17.620 8.433 -5.008 1.00 66.88 94 LEU A N 1
ATOM 725 C CA . LEU A 1 94 ? 16.422 9.162 -5.439 1.00 66.88 94 LEU A CA 1
ATOM 726 C C . LEU A 1 94 ? 15.167 8.270 -5.505 1.00 66.88 94 LEU A C 1
ATOM 728 O O . LEU A 1 94 ? 14.070 8.740 -5.219 1.00 66.88 94 LEU A O 1
ATOM 732 N N . GLU A 1 95 ? 15.309 6.998 -5.889 1.00 66.88 95 GLU A N 1
ATOM 733 C CA . GLU A 1 95 ? 14.208 6.021 -5.945 1.00 66.88 95 GLU A CA 1
ATOM 734 C C . GLU A 1 95 ? 13.814 5.490 -4.555 1.00 66.88 95 GLU A C 1
ATOM 736 O O . GLU A 1 95 ? 12.640 5.220 -4.300 1.00 66.88 95 GLU A O 1
ATOM 741 N N . GLU A 1 96 ? 14.786 5.335 -3.655 1.00 67.94 96 GLU A N 1
ATOM 742 C CA . GLU A 1 96 ? 14.611 4.813 -2.295 1.00 67.94 96 GLU A CA 1
ATOM 743 C C . GLU A 1 96 ? 14.291 5.911 -1.269 1.00 67.94 96 GLU A C 1
ATOM 745 O O . GLU A 1 96 ? 14.111 5.592 -0.095 1.00 67.94 96 GLU A O 1
ATOM 750 N N . ASP A 1 97 ? 14.184 7.179 -1.688 1.00 67.44 97 ASP A N 1
ATOM 751 C CA . ASP A 1 97 ? 13.871 8.293 -0.793 1.00 67.44 97 ASP A CA 1
ATOM 752 C C . ASP A 1 97 ? 12.496 8.080 -0.118 1.00 67.44 97 ASP A C 1
ATOM 754 O O . ASP A 1 97 ? 11.445 8.141 -0.781 1.00 67.44 97 ASP A O 1
ATOM 758 N N . PRO A 1 98 ? 12.458 7.836 1.208 1.00 61.28 98 PRO A N 1
ATOM 759 C CA . PRO A 1 98 ? 11.211 7.614 1.935 1.00 61.28 98 PRO A CA 1
ATOM 760 C C . PRO A 1 98 ? 10.311 8.859 1.958 1.00 61.28 98 PRO A C 1
ATOM 762 O O . PRO A 1 98 ? 9.115 8.734 2.220 1.00 61.28 98 PRO A O 1
ATOM 765 N N . LEU A 1 99 ? 10.861 10.041 1.662 1.00 65.44 99 LEU A N 1
ATOM 766 C CA . LEU A 1 99 ? 10.165 11.326 1.576 1.00 65.44 99 LEU A CA 1
ATOM 767 C C . LEU A 1 99 ? 9.886 11.756 0.127 1.00 65.44 99 LEU A C 1
ATOM 769 O O . LEU A 1 99 ? 9.418 12.874 -0.103 1.00 65.44 99 LEU A O 1
ATOM 773 N N . SER A 1 100 ? 10.089 10.863 -0.850 1.00 70.75 100 SER A N 1
ATOM 774 C CA . SER A 1 100 ? 9.647 11.097 -2.225 1.00 70.75 100 SER A CA 1
ATOM 775 C C . SER A 1 100 ? 8.147 11.438 -2.255 1.00 70.75 100 SER A C 1
ATOM 777 O O . SER A 1 100 ? 7.352 10.790 -1.559 1.00 70.75 100 SER A O 1
ATOM 779 N N . PRO A 1 101 ? 7.716 12.419 -3.073 1.00 68.75 101 PRO A N 1
ATOM 780 C CA . PRO A 1 101 ? 6.313 12.823 -3.157 1.00 68.75 101 PRO A CA 1
ATOM 781 C C . PRO A 1 101 ? 5.383 11.655 -3.509 1.00 68.75 101 PRO A C 1
ATOM 783 O O . PRO A 1 101 ? 4.252 11.616 -3.030 1.00 68.75 101 PRO A O 1
ATOM 786 N N . ASP A 1 102 ? 5.859 10.680 -4.286 1.00 72.19 102 ASP A N 1
ATOM 787 C CA . ASP A 1 102 ? 5.079 9.497 -4.656 1.00 72.19 102 ASP A CA 1
ATOM 788 C C . ASP A 1 102 ? 4.900 8.530 -3.477 1.00 72.19 102 ASP A C 1
ATOM 790 O O . ASP A 1 102 ? 3.816 7.967 -3.291 1.00 72.19 102 ASP A O 1
ATOM 794 N N . ASN A 1 103 ? 5.939 8.367 -2.651 1.00 76.81 103 ASN A N 1
ATOM 795 C CA . ASN A 1 103 ? 5.893 7.541 -1.445 1.00 76.81 103 ASN A CA 1
ATOM 796 C C . ASN A 1 103 ? 4.980 8.173 -0.391 1.00 76.81 103 ASN A C 1
ATOM 798 O O . ASN A 1 103 ? 4.131 7.479 0.166 1.00 76.81 103 ASN A O 1
ATOM 802 N N . LEU A 1 104 ? 5.069 9.488 -0.187 1.00 76.50 104 LEU A N 1
ATOM 803 C CA . LEU A 1 104 ? 4.176 10.227 0.709 1.00 76.50 104 LEU A CA 1
ATOM 804 C C . LEU A 1 104 ? 2.719 10.178 0.232 1.00 76.50 104 LEU A C 1
ATOM 806 O O . LEU A 1 104 ? 1.827 9.833 1.006 1.00 76.50 104 LEU A O 1
ATOM 810 N N . ALA A 1 105 ? 2.475 10.407 -1.062 1.00 78.81 105 ALA A N 1
ATOM 811 C CA . ALA A 1 105 ? 1.139 10.292 -1.646 1.00 78.81 105 ALA A CA 1
ATOM 812 C C . ALA A 1 105 ? 0.579 8.863 -1.546 1.00 78.81 105 ALA A C 1
ATOM 814 O O . ALA A 1 105 ? -0.635 8.658 -1.472 1.00 78.81 105 ALA A O 1
ATOM 815 N N . LYS A 1 106 ? 1.441 7.842 -1.573 1.00 85.31 106 LYS A N 1
ATOM 816 C CA . LYS A 1 106 ? 1.040 6.458 -1.320 1.00 85.31 106 LYS A CA 1
ATOM 817 C C . LYS A 1 106 ? 0.696 6.236 0.154 1.00 85.31 106 LYS A C 1
ATOM 819 O O . LYS A 1 106 ? -0.402 5.766 0.423 1.00 85.31 106 LYS A O 1
ATOM 824 N N . VAL A 1 107 ? 1.574 6.608 1.088 1.00 84.06 107 VAL A N 1
ATOM 825 C CA . VAL A 1 107 ? 1.341 6.466 2.539 1.00 84.06 107 VAL A CA 1
ATOM 826 C C . VAL A 1 107 ? 0.045 7.152 2.956 1.00 84.06 107 VAL A C 1
ATOM 828 O O . VAL A 1 107 ? -0.717 6.598 3.747 1.00 84.06 107 VAL A O 1
ATOM 831 N N . GLN A 1 108 ? -0.248 8.318 2.387 1.00 83.00 108 GLN A N 1
ATOM 832 C CA . GLN A 1 108 ? -1.475 9.040 2.683 1.00 83.00 108 GLN A CA 1
ATOM 833 C C . GLN A 1 108 ? -2.720 8.328 2.149 1.00 83.00 108 GLN A C 1
ATOM 835 O O . GLN A 1 108 ? -3.698 8.185 2.882 1.00 83.00 108 GLN A O 1
ATOM 840 N N . ARG A 1 109 ? -2.688 7.835 0.904 1.00 87.75 109 ARG A N 1
ATOM 841 C CA . ARG A 1 109 ? -3.786 7.027 0.351 1.00 87.75 109 ARG A CA 1
ATOM 842 C C . ARG A 1 109 ? -4.018 5.761 1.170 1.00 87.75 109 ARG A C 1
ATOM 844 O O . ARG A 1 109 ? -5.164 5.452 1.482 1.00 87.75 109 ARG A O 1
ATOM 851 N N . ASP A 1 110 ? -2.946 5.070 1.548 1.00 90.94 110 ASP A N 1
ATOM 852 C CA . ASP A 1 110 ? -3.014 3.849 2.352 1.00 90.94 110 ASP A CA 1
ATOM 853 C C . ASP A 1 110 ? -3.587 4.153 3.749 1.00 90.94 110 ASP A C 1
ATOM 855 O O . ASP A 1 110 ? -4.488 3.456 4.213 1.00 90.94 110 ASP A O 1
ATOM 859 N N . SER A 1 111 ? -3.146 5.241 4.389 1.00 89.62 111 SER A N 1
ATOM 860 C CA . SER A 1 111 ? -3.663 5.675 5.696 1.00 89.62 111 SER A CA 1
ATOM 861 C C . SER A 1 111 ? -5.140 6.056 5.633 1.00 89.62 111 SER A C 1
ATOM 863 O O . SER A 1 111 ? -5.915 5.654 6.498 1.00 89.62 111 SER A O 1
ATOM 865 N N . GLN A 1 112 ? -5.557 6.783 4.591 1.00 90.44 112 GLN A N 1
ATOM 866 C CA . GLN A 1 112 ? -6.966 7.104 4.371 1.00 90.44 112 GLN A CA 1
ATOM 867 C C . GLN A 1 112 ? -7.784 5.832 4.172 1.00 90.44 112 GLN A C 1
ATOM 869 O O . GLN A 1 112 ? -8.825 5.681 4.801 1.00 90.44 112 GLN A O 1
ATOM 874 N N . PHE A 1 113 ? -7.324 4.905 3.332 1.00 93.88 113 PHE A N 1
ATOM 875 C CA . PHE A 1 113 ? -8.010 3.636 3.106 1.00 93.88 113 PHE A CA 1
ATOM 876 C C . PHE A 1 113 ? -8.207 2.855 4.411 1.00 93.88 113 PHE A C 1
ATOM 878 O O . PHE A 1 113 ? -9.329 2.458 4.719 1.00 93.88 113 PHE A O 1
ATOM 885 N N . VAL A 1 114 ? -7.145 2.691 5.206 1.00 94.94 114 VAL A N 1
ATOM 886 C CA . VAL A 1 114 ? -7.227 2.006 6.504 1.00 94.94 114 VAL A CA 1
ATOM 887 C C . VAL A 1 114 ? -8.176 2.741 7.451 1.00 94.94 114 VAL A C 1
ATOM 889 O O . VAL A 1 114 ? -8.988 2.088 8.099 1.00 94.94 114 VAL A O 1
ATOM 892 N N . GLY A 1 115 ? -8.133 4.075 7.488 1.00 94.44 115 GLY A N 1
ATOM 893 C CA . GLY A 1 115 ? -9.057 4.885 8.283 1.00 94.44 115 GLY A CA 1
ATOM 894 C C . GLY A 1 115 ? -10.525 4.620 7.936 1.00 94.44 115 GLY A C 1
ATOM 895 O O . GLY A 1 115 ? -11.323 4.376 8.835 1.00 94.44 115 GLY A O 1
ATOM 896 N N . HIS A 1 116 ? -10.873 4.570 6.645 1.00 94.88 116 HIS A N 1
ATOM 897 C CA . HIS A 1 116 ? -12.236 4.237 6.210 1.00 94.88 116 HIS A CA 1
ATOM 898 C C . HIS A 1 116 ? -12.639 2.815 6.621 1.00 94.88 116 HIS A C 1
ATOM 900 O O . HIS A 1 116 ? -13.726 2.621 7.153 1.00 94.88 116 HIS A O 1
ATOM 906 N N . VAL A 1 117 ? -11.755 1.826 6.435 1.00 97.12 117 VAL A N 1
ATOM 907 C CA . VAL A 1 117 ? -12.035 0.440 6.847 1.00 97.12 117 VAL A CA 1
ATOM 908 C C . VAL A 1 117 ? -12.259 0.353 8.356 1.00 97.12 117 VAL A C 1
ATOM 910 O O . VAL A 1 117 ? -13.187 -0.316 8.796 1.00 97.12 117 VAL A O 1
ATOM 913 N N . ILE A 1 118 ? -11.437 1.031 9.161 1.00 96.38 118 ILE A N 1
ATOM 914 C CA . ILE A 1 118 ? -11.594 1.055 10.620 1.00 96.38 118 ILE A CA 1
ATOM 915 C C . ILE A 1 118 ? -12.923 1.705 11.013 1.00 96.38 118 ILE A C 1
ATOM 917 O O . ILE A 1 118 ? -13.623 1.145 11.854 1.00 96.38 118 ILE A O 1
ATOM 921 N N . ALA A 1 119 ? -13.296 2.825 10.390 1.00 95.44 119 ALA A N 1
ATOM 922 C CA . ALA A 1 119 ? -14.563 3.503 10.654 1.00 95.44 119 ALA A CA 1
ATOM 923 C C . ALA A 1 119 ? -15.777 2.612 10.323 1.00 95.44 119 ALA A C 1
ATOM 925 O O . ALA A 1 119 ? -16.685 2.476 11.145 1.00 95.44 119 ALA A O 1
ATOM 926 N N . ASP A 1 120 ? -15.762 1.940 9.167 1.00 96.06 120 ASP A N 1
ATOM 927 C CA . ASP A 1 120 ? -16.824 1.014 8.751 1.00 96.06 120 ASP A CA 1
ATOM 928 C C . ASP A 1 120 ? -16.951 -0.174 9.718 1.00 96.06 120 ASP A C 1
ATOM 930 O O . ASP A 1 120 ? -18.056 -0.561 10.112 1.00 96.06 120 ASP A O 1
ATOM 934 N N . VAL A 1 121 ? -15.815 -0.736 10.141 1.00 96.12 121 VAL A N 1
ATOM 935 C CA . VAL A 1 121 ? -15.768 -1.865 11.079 1.00 96.12 121 VAL A CA 1
ATOM 936 C C . VAL A 1 121 ? -16.222 -1.445 12.470 1.00 96.12 121 VAL A C 1
ATOM 938 O O . VAL A 1 121 ? -16.953 -2.190 13.116 1.00 96.12 121 VAL A O 1
ATOM 941 N N . LEU A 1 122 ? -15.833 -0.258 12.935 1.00 95.31 122 LEU A N 1
ATOM 942 C CA . LEU A 1 122 ? -16.290 0.298 14.207 1.00 95.31 122 LEU A CA 1
ATOM 943 C C . LEU A 1 122 ? -17.806 0.473 14.228 1.00 95.31 122 LEU A C 1
ATOM 945 O O . LEU A 1 122 ? -18.449 0.036 15.183 1.00 95.31 122 LEU A O 1
ATOM 949 N N . ALA A 1 123 ? -18.373 1.063 13.174 1.00 94.81 123 ALA A N 1
ATOM 950 C CA . ALA A 1 123 ? -19.815 1.228 13.047 1.00 94.81 123 ALA A CA 1
ATOM 951 C C . ALA A 1 123 ? -20.531 -0.134 13.044 1.00 94.81 123 ALA A C 1
ATOM 953 O O . ALA A 1 123 ? -21.485 -0.340 13.795 1.00 94.81 123 ALA A O 1
ATOM 954 N N . GLU A 1 124 ? -20.034 -1.107 12.271 1.00 94.88 124 GLU A N 1
ATOM 955 C CA . GLU A 1 124 ? -20.613 -2.454 12.231 1.00 94.88 124 GLU A CA 1
ATOM 956 C C . GLU A 1 124 ? -20.530 -3.173 13.586 1.00 94.88 124 GLU A C 1
ATOM 958 O O . GLU A 1 124 ? -21.507 -3.790 14.022 1.00 94.88 124 GLU A O 1
ATOM 963 N N . LEU A 1 125 ? -19.390 -3.086 14.270 1.00 93.31 125 LEU A N 1
ATOM 964 C CA . LEU A 1 125 ? -19.193 -3.695 15.581 1.00 93.31 125 LEU A CA 1
ATOM 965 C C . LEU A 1 125 ? -20.153 -3.094 16.612 1.00 93.31 125 LEU A C 1
ATOM 967 O O . LEU A 1 125 ? -20.781 -3.840 17.361 1.00 93.31 125 LEU A O 1
ATOM 971 N N . GLN A 1 126 ? -20.311 -1.771 16.629 1.00 90.75 126 GLN A N 1
ATOM 972 C CA . GLN A 1 126 ? -21.193 -1.084 17.575 1.00 90.75 126 GLN A CA 1
ATOM 973 C C . GLN A 1 126 ? -22.679 -1.374 17.319 1.00 90.75 126 GLN A C 1
ATOM 975 O O . GLN A 1 126 ? -23.436 -1.541 18.274 1.00 90.75 126 GLN A O 1
ATOM 980 N N . GLU A 1 127 ? -23.103 -1.458 16.055 1.00 91.38 127 GLU A N 1
ATOM 981 C CA . GLU A 1 127 ? -24.509 -1.692 15.700 1.00 91.38 127 GLU A CA 1
ATOM 982 C C . GLU A 1 127 ? -24.912 -3.170 15.752 1.00 91.38 127 GLU A C 1
ATOM 984 O O . GLU A 1 127 ? -26.028 -3.503 16.157 1.00 91.38 127 GLU A O 1
ATOM 989 N N . LYS A 1 128 ? -24.036 -4.060 15.272 1.00 89.88 128 LYS A N 1
ATOM 990 C CA . LYS A 1 128 ? -24.376 -5.455 14.937 1.00 89.88 128 LYS A CA 1
ATOM 991 C C . LYS A 1 128 ? -23.511 -6.477 15.666 1.00 89.88 128 LYS A C 1
ATOM 993 O O . LYS A 1 128 ? -23.856 -7.657 15.665 1.00 89.88 128 LYS A O 1
ATOM 998 N N . GLY A 1 129 ? -22.399 -6.062 16.277 1.00 88.44 129 GLY A N 1
ATOM 999 C CA . GLY A 1 129 ? -21.453 -6.971 16.932 1.00 88.44 129 GLY A CA 1
ATOM 1000 C C . GLY A 1 129 ? -20.712 -7.895 15.957 1.00 88.44 129 GLY A C 1
ATOM 1001 O O . GLY A 1 129 ? -20.258 -8.970 16.355 1.00 88.44 129 GLY A O 1
ATOM 1002 N N . THR A 1 130 ? -20.617 -7.509 14.679 1.00 90.75 130 THR A N 1
ATOM 1003 C CA . THR A 1 130 ? -19.975 -8.284 13.605 1.00 90.75 130 THR A CA 1
ATOM 1004 C C . THR A 1 130 ? -18.899 -7.470 12.879 1.00 90.75 130 THR A C 1
ATOM 1006 O O . THR A 1 130 ? -18.777 -6.271 13.096 1.00 90.75 130 THR A O 1
ATOM 1009 N N . PHE A 1 131 ? -18.096 -8.127 12.033 1.00 92.75 131 PHE A N 1
ATOM 1010 C CA . PHE A 1 131 ? -16.956 -7.527 11.315 1.00 92.75 131 PHE A CA 1
ATOM 1011 C C . PHE A 1 131 ? -16.891 -7.956 9.831 1.00 92.75 131 PHE A C 1
ATOM 1013 O O . PHE A 1 131 ? -15.818 -8.141 9.252 1.00 92.75 131 PHE A O 1
ATOM 1020 N N . HIS A 1 132 ? -18.042 -8.176 9.197 1.00 93.38 132 HIS A N 1
ATOM 1021 C CA . HIS A 1 132 ? -18.132 -8.582 7.793 1.00 93.38 132 HIS A CA 1
ATOM 1022 C C . HIS A 1 132 ? -17.554 -7.535 6.838 1.00 93.38 132 HIS A C 1
ATOM 1024 O O . HIS A 1 132 ? -16.980 -7.911 5.819 1.00 93.38 132 HIS A O 1
ATOM 1030 N N . SER A 1 133 ? -17.661 -6.249 7.171 1.00 95.06 133 SER A N 1
ATOM 1031 C CA . SER A 1 133 ? -17.033 -5.143 6.441 1.00 95.06 133 SER A CA 1
ATOM 1032 C C . SER A 1 133 ? -15.519 -5.333 6.325 1.00 95.06 133 SER A C 1
ATOM 1034 O O . SER A 1 133 ? -14.976 -5.217 5.227 1.00 95.06 133 SER A O 1
ATOM 1036 N N . LEU A 1 134 ? -14.846 -5.746 7.409 1.00 95.50 134 LEU A N 1
ATOM 1037 C CA . LEU A 1 134 ? -13.413 -6.055 7.393 1.00 95.50 134 LEU A CA 1
ATOM 1038 C C . LEU A 1 134 ? 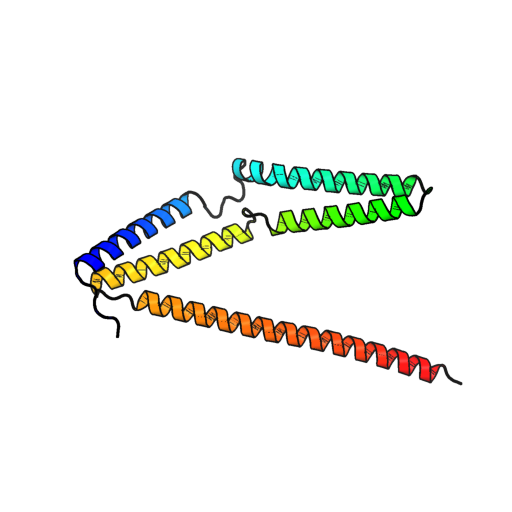-13.100 -7.236 6.474 1.00 95.50 134 LEU A C 1
ATOM 1040 O O . LEU A 1 134 ? -12.170 -7.172 5.670 1.00 95.50 134 LEU A O 1
ATOM 1044 N N . LEU A 1 135 ? -13.865 -8.325 6.601 1.00 95.50 135 LEU A N 1
ATOM 1045 C CA . LEU A 1 135 ? -13.678 -9.518 5.771 1.00 95.50 135 LEU A CA 1
ATOM 1046 C C . LEU A 1 135 ? -13.834 -9.175 4.289 1.00 95.50 135 LEU A C 1
ATOM 1048 O O . LEU A 1 135 ? -12.973 -9.529 3.486 1.00 95.50 135 LEU A O 1
ATOM 1052 N N . PHE A 1 136 ? -14.883 -8.426 3.953 1.00 96.00 136 PHE A N 1
ATOM 1053 C CA . PHE A 1 136 ? -15.148 -7.969 2.598 1.00 96.00 136 PHE A CA 1
ATOM 1054 C C . PHE A 1 136 ? -14.020 -7.076 2.066 1.00 96.00 136 PHE A C 1
ATOM 1056 O O . PHE A 1 136 ? -13.514 -7.323 0.973 1.00 96.00 136 PHE A O 1
ATOM 1063 N N . ALA A 1 137 ? -13.568 -6.088 2.846 1.00 97.00 137 ALA A N 1
ATOM 1064 C CA . ALA A 1 137 ? -12.467 -5.208 2.457 1.00 97.00 137 ALA A CA 1
ATOM 1065 C C . ALA A 1 137 ? -11.169 -5.994 2.188 1.00 97.00 137 ALA A C 1
ATOM 1067 O O . ALA A 1 137 ? -10.494 -5.764 1.185 1.00 97.00 137 ALA A O 1
ATOM 1068 N N . VAL A 1 138 ? -10.841 -6.974 3.038 1.00 96.81 138 VAL A N 1
ATOM 1069 C CA . VAL A 1 138 ? -9.651 -7.823 2.868 1.00 96.81 138 VAL A CA 1
ATOM 1070 C C . VAL A 1 138 ? -9.765 -8.726 1.639 1.00 96.81 138 VAL A C 1
ATOM 1072 O O . VAL A 1 138 ? -8.786 -8.894 0.908 1.00 96.81 138 VAL A O 1
ATOM 1075 N N . GLU A 1 139 ? -10.924 -9.340 1.402 1.00 97.50 139 GLU A N 1
ATOM 1076 C CA . GLU A 1 139 ? -11.151 -10.178 0.220 1.00 97.50 139 GLU A CA 1
ATOM 1077 C C . GLU A 1 139 ? -11.073 -9.367 -1.074 1.00 97.50 139 GLU A C 1
ATOM 1079 O O . GLU A 1 139 ? -10.442 -9.799 -2.044 1.00 97.50 139 GLU A O 1
ATOM 1084 N N . GLU A 1 140 ? -11.639 -8.165 -1.069 1.00 96.94 140 GLU A N 1
ATOM 1085 C CA . GLU A 1 140 ? -11.611 -7.256 -2.204 1.00 96.94 140 GLU A CA 1
ATOM 1086 C C . GLU A 1 140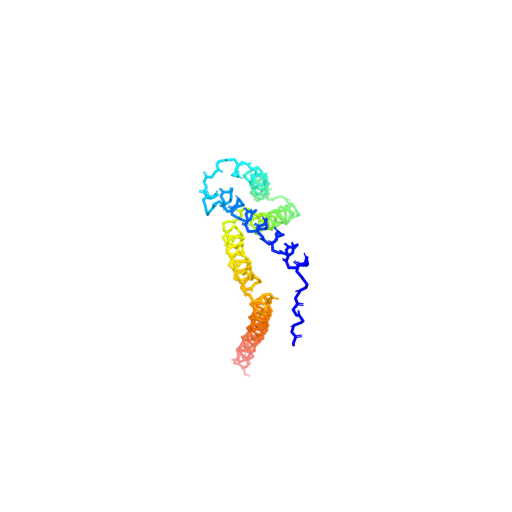 ? -10.179 -6.794 -2.528 1.00 96.94 140 GLU A C 1
ATOM 1088 O O . GLU A 1 140 ? -9.764 -6.834 -3.690 1.00 96.94 14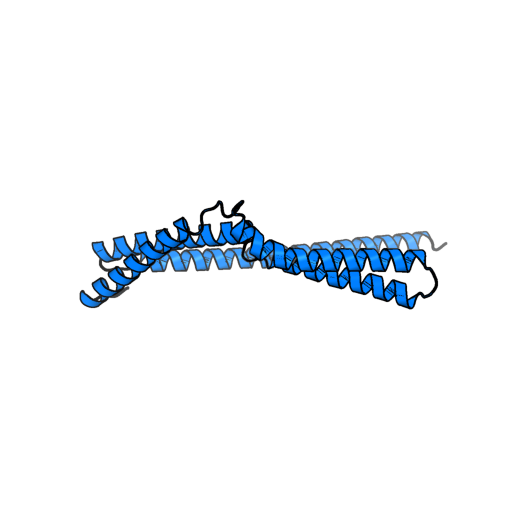0 GLU A O 1
ATOM 1093 N N . GLU A 1 141 ? -9.371 -6.459 -1.518 1.00 96.38 141 GLU A N 1
ATOM 1094 C CA . GLU A 1 141 ? -7.955 -6.118 -1.711 1.00 96.38 141 GLU A CA 1
ATOM 1095 C C . GLU A 1 141 ? -7.120 -7.318 -2.183 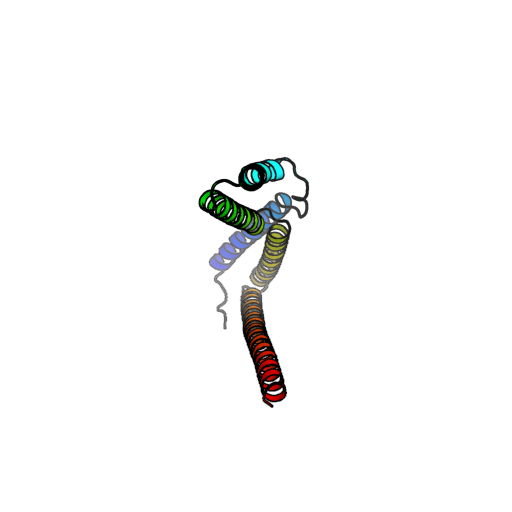1.00 96.38 141 GLU A C 1
ATOM 1097 O O . GLU A 1 141 ? -6.284 -7.188 -3.083 1.00 96.38 141 GLU A O 1
ATOM 1102 N N . LYS A 1 142 ? -7.380 -8.527 -1.662 1.00 96.94 142 LYS A N 1
ATOM 1103 C CA . LYS A 1 142 ? -6.748 -9.760 -2.167 1.00 96.94 142 LYS A CA 1
ATOM 1104 C C . LYS A 1 142 ? -7.070 -9.988 -3.644 1.00 96.94 142 LYS A C 1
ATOM 1106 O O . LYS A 1 142 ? -6.167 -10.302 -4.424 1.00 96.94 142 LYS A O 1
ATOM 1111 N N . ARG A 1 143 ? -8.330 -9.794 -4.041 1.00 97.75 143 ARG A N 1
ATOM 1112 C CA . ARG A 1 143 ? -8.784 -9.919 -5.432 1.00 97.75 143 ARG A CA 1
ATOM 1113 C C . ARG A 1 143 ? -8.124 -8.875 -6.333 1.00 97.75 143 ARG A C 1
ATOM 1115 O O . ARG A 1 143 ? -7.619 -9.222 -7.400 1.00 97.75 143 ARG A O 1
ATOM 1122 N N . ARG A 1 144 ? -8.077 -7.609 -5.907 1.00 96.62 144 ARG A N 1
ATOM 1123 C CA . ARG A 1 144 ? -7.388 -6.530 -6.638 1.00 96.62 144 ARG A CA 1
ATOM 1124 C C . ARG A 1 144 ? -5.908 -6.843 -6.831 1.00 96.62 144 ARG A C 1
ATOM 1126 O O . ARG A 1 144 ? -5.411 -6.734 -7.951 1.00 96.62 144 ARG A O 1
ATOM 1133 N N . LYS A 1 145 ? -5.225 -7.306 -5.780 1.00 96.19 145 LYS A N 1
ATOM 1134 C CA . LYS A 1 145 ? -3.815 -7.708 -5.849 1.00 96.19 145 LYS A CA 1
ATOM 1135 C C . LYS A 1 145 ? -3.584 -8.839 -6.853 1.00 96.19 145 LYS A C 1
ATOM 1137 O O . LYS A 1 145 ? -2.666 -8.732 -7.663 1.00 96.19 145 LYS A O 1
ATOM 1142 N N . ALA A 1 146 ? -4.413 -9.883 -6.832 1.00 97.31 146 ALA A N 1
ATOM 1143 C CA . ALA A 1 146 ? -4.316 -10.990 -7.785 1.00 97.31 146 ALA A CA 1
ATOM 1144 C C . ALA A 1 146 ? -4.497 -10.506 -9.236 1.00 97.31 146 ALA A C 1
ATOM 1146 O O . ALA A 1 146 ? -3.676 -10.805 -10.100 1.00 97.31 146 ALA A O 1
ATOM 1147 N N . ASN A 1 147 ? -5.498 -9.656 -9.485 1.00 97.69 147 ASN A N 1
ATOM 1148 C CA . ASN A 1 147 ? -5.739 -9.088 -10.813 1.00 97.69 147 ASN A CA 1
ATOM 1149 C C . ASN A 1 147 ? -4.548 -8.263 -11.330 1.00 97.69 147 ASN A C 1
ATOM 1151 O O . ASN A 1 147 ? -4.193 -8.358 -12.505 1.00 97.69 147 ASN A O 1
ATOM 1155 N N . LEU A 1 148 ? -3.923 -7.454 -10.467 1.00 96.62 148 LEU A N 1
ATOM 1156 C CA . LEU A 1 148 ? -2.733 -6.677 -10.826 1.00 96.62 148 LEU A CA 1
ATOM 1157 C C . LEU A 1 148 ? -1.546 -7.586 -11.163 1.00 96.62 148 LEU A C 1
ATOM 1159 O O . LEU A 1 148 ? -0.857 -7.344 -12.153 1.00 96.62 148 LEU A O 1
ATOM 1163 N N . GLN A 1 149 ? -1.329 -8.651 -10.388 1.00 96.50 149 GLN A N 1
ATOM 1164 C CA . GLN A 1 149 ? -0.278 -9.634 -10.668 1.00 96.50 149 GLN A CA 1
ATOM 1165 C C . GLN A 1 149 ? -0.485 -10.311 -12.027 1.00 96.50 149 GLN A C 1
ATOM 1167 O O . GLN A 1 149 ? 0.458 -10.410 -12.812 1.00 96.50 149 GLN A O 1
ATOM 1172 N N . ASP A 1 150 ? -1.719 -10.685 -12.353 1.00 97.62 150 ASP A N 1
ATOM 1173 C CA . ASP A 1 150 ? -2.045 -11.264 -13.654 1.00 97.62 150 ASP A CA 1
ATOM 1174 C C . ASP A 1 150 ? -1.784 -10.290 -14.812 1.00 97.62 150 ASP A C 1
ATOM 1176 O O . ASP A 1 150 ? -1.275 -10.691 -15.862 1.00 97.62 150 ASP A O 1
ATOM 1180 N N . ILE A 1 151 ? -2.110 -9.002 -14.640 1.00 97.69 151 ILE A N 1
ATOM 1181 C CA . ILE A 1 151 ? -1.798 -7.958 -15.629 1.00 97.69 151 ILE A CA 1
ATOM 1182 C C . ILE A 1 151 ? -0.284 -7.874 -15.848 1.00 97.69 151 ILE A C 1
ATOM 1184 O O . ILE A 1 151 ? 0.156 -7.891 -16.998 1.00 97.69 151 ILE A O 1
ATOM 1188 N N . ILE A 1 152 ? 0.504 -7.841 -14.770 1.00 96.44 152 ILE A N 1
ATOM 1189 C CA . ILE A 1 152 ? 1.970 -7.766 -14.836 1.00 96.44 152 ILE A CA 1
ATOM 1190 C C . ILE A 1 152 ? 2.542 -8.969 -15.594 1.00 96.44 152 ILE A C 1
ATOM 1192 O O . ILE A 1 152 ? 3.316 -8.790 -16.534 1.00 96.44 152 ILE A O 1
ATOM 1196 N N . ILE A 1 153 ? 2.123 -10.190 -15.247 1.00 96.81 153 ILE A N 1
ATOM 1197 C CA . ILE A 1 153 ? 2.597 -11.419 -15.903 1.00 96.81 153 ILE A CA 1
ATOM 1198 C C . ILE A 1 153 ? 2.298 -11.383 -17.407 1.00 96.81 153 ILE A C 1
ATOM 1200 O O . ILE A 1 153 ? 3.162 -11.708 -18.232 1.00 96.81 153 ILE A O 1
ATOM 1204 N N . ARG A 1 154 ? 1.084 -10.964 -17.788 1.00 96.69 154 ARG A N 1
ATOM 1205 C CA . ARG A 1 154 ? 0.697 -10.847 -19.201 1.00 96.69 154 ARG A CA 1
ATOM 1206 C C . ARG A 1 154 ? 1.522 -9.798 -19.937 1.00 96.69 154 ARG A C 1
ATOM 1208 O O . ARG A 1 154 ? 1.979 -10.074 -21.048 1.00 96.69 154 ARG A O 1
ATOM 1215 N N . GLU A 1 155 ? 1.722 -8.631 -19.336 1.00 97.31 155 GLU A N 1
ATOM 1216 C CA . GLU A 1 155 ? 2.486 -7.533 -19.929 1.00 97.31 155 GLU A CA 1
ATOM 1217 C C . GLU A 1 155 ? 3.954 -7.924 -20.130 1.00 97.31 155 GLU A C 1
ATOM 1219 O O . GLU A 1 155 ? 4.505 -7.765 -21.222 1.00 97.31 155 GLU A O 1
ATOM 1224 N N . GLU A 1 156 ? 4.581 -8.546 -19.129 1.00 95.81 156 GLU A N 1
ATOM 1225 C CA . GLU A 1 156 ? 5.938 -9.073 -19.261 1.00 95.81 156 GLU A CA 1
ATOM 1226 C C . GLU A 1 156 ? 6.053 -10.113 -20.379 1.00 95.81 156 GLU A C 1
ATOM 1228 O O . GLU A 1 156 ? 6.991 -10.063 -21.184 1.00 95.81 156 GLU A O 1
ATOM 1233 N N . GLY A 1 157 ? 5.099 -11.047 -20.454 1.00 96.38 157 GLY A N 1
ATOM 1234 C CA . GLY A 1 157 ? 5.044 -12.053 -21.512 1.00 96.38 157 GLY A CA 1
ATOM 1235 C C . GLY A 1 157 ? 4.929 -11.420 -22.900 1.00 96.38 157 GLY A C 1
ATOM 1236 O O . GLY A 1 157 ? 5.665 -11.786 -23.821 1.00 96.38 157 GLY A O 1
ATOM 1237 N N . SER A 1 158 ? 4.060 -10.420 -23.049 1.00 95.81 158 SER A N 1
ATOM 1238 C CA . SER A 1 158 ? 3.909 -9.645 -24.284 1.00 95.81 158 SER A CA 1
ATOM 1239 C C . SER A 1 158 ? 5.189 -8.896 -24.649 1.00 95.81 158 SER A C 1
ATOM 1241 O O . SER A 1 158 ? 5.662 -9.017 -25.780 1.00 95.81 158 SER A O 1
ATOM 1243 N N . ARG A 1 159 ? 5.837 -8.231 -23.687 1.00 96.81 159 ARG A N 1
ATOM 1244 C CA . ARG A 1 159 ? 7.110 -7.527 -23.898 1.00 96.81 159 ARG A CA 1
ATOM 1245 C C . ARG A 1 159 ? 8.229 -8.469 -24.347 1.00 96.81 159 ARG A C 1
ATOM 1247 O O . ARG A 1 159 ? 9.019 -8.108 -25.224 1.00 96.81 159 ARG A O 1
ATOM 1254 N N . ARG A 1 160 ? 8.308 -9.679 -23.780 1.00 96.50 160 ARG A N 1
ATOM 1255 C CA . ARG A 1 160 ? 9.280 -10.708 -24.198 1.00 96.50 160 ARG A CA 1
ATOM 1256 C C . ARG A 1 160 ? 9.025 -11.166 -25.635 1.00 96.50 160 ARG A C 1
ATOM 1258 O O . ARG A 1 160 ? 9.974 -11.219 -26.416 1.00 96.50 160 ARG A O 1
ATOM 1265 N N . ARG A 1 161 ? 7.765 -11.425 -26.004 1.00 95.94 161 ARG A N 1
ATOM 1266 C CA . ARG A 1 161 ? 7.385 -11.805 -27.378 1.00 95.94 161 ARG A CA 1
ATOM 1267 C C . ARG A 1 161 ? 7.735 -10.722 -28.391 1.00 95.94 161 ARG A C 1
ATOM 1269 O O . ARG A 1 161 ? 8.370 -11.028 -29.394 1.00 95.94 161 ARG A O 1
ATOM 1276 N N . THR A 1 162 ? 7.419 -9.460 -28.106 1.00 96.38 162 THR A N 1
ATOM 1277 C CA . THR A 1 162 ? 7.762 -8.338 -28.993 1.00 96.38 162 THR A CA 1
ATOM 1278 C C . THR A 1 162 ? 9.268 -8.243 -29.226 1.00 96.38 162 THR A C 1
ATOM 1280 O O . THR A 1 162 ? 9.704 -8.118 -30.367 1.00 96.38 162 THR A O 1
ATOM 1283 N N . LYS A 1 163 ? 10.085 -8.384 -28.171 1.00 96.44 163 LYS A N 1
ATOM 1284 C CA . LYS A 1 163 ? 11.551 -8.412 -28.307 1.00 96.44 163 LYS A CA 1
ATOM 1285 C C . LYS A 1 163 ? 12.041 -9.592 -29.154 1.00 96.44 163 LYS A C 1
ATOM 1287 O O . LYS A 1 163 ? 12.974 -9.423 -29.935 1.00 96.44 163 LYS A O 1
ATOM 1292 N N . ALA A 1 164 ? 11.441 -10.774 -29.006 1.00 96.12 164 ALA A N 1
ATOM 1293 C CA . ALA A 1 164 ? 11.799 -11.948 -29.802 1.00 96.12 164 ALA A CA 1
ATOM 1294 C C . ALA A 1 164 ? 11.457 -11.755 -31.288 1.00 96.12 164 ALA A C 1
ATOM 1296 O O . ALA A 1 164 ? 12.312 -11.977 -32.142 1.00 96.12 164 ALA A O 1
ATOM 1297 N N . LEU A 1 165 ? 10.256 -11.253 -31.590 1.00 96.38 165 LEU A N 1
ATOM 1298 C CA . LEU A 1 165 ? 9.827 -10.957 -32.960 1.00 96.38 165 LEU A CA 1
ATOM 1299 C C . LEU A 1 165 ? 10.695 -9.872 -33.610 1.00 96.38 165 LEU A C 1
ATOM 1301 O O . LEU A 1 165 ? 11.080 -10.001 -34.767 1.00 96.38 165 LEU A O 1
ATOM 1305 N N . GLN A 1 166 ? 11.069 -8.829 -32.863 1.00 95.00 166 GLN A N 1
ATOM 1306 C CA . GLN A 1 166 ? 11.995 -7.803 -33.353 1.00 95.00 166 GLN A CA 1
ATOM 1307 C C . GLN A 1 166 ? 13.363 -8.386 -33.731 1.00 95.00 166 GLN A C 1
ATOM 1309 O O . GLN A 1 166 ? 13.927 -7.985 -34.746 1.00 95.00 166 GLN A O 1
ATOM 1314 N N . ARG A 1 167 ? 13.887 -9.346 -32.954 1.00 94.75 167 ARG A N 1
ATOM 1315 C CA . ARG A 1 167 ? 15.136 -10.049 -33.293 1.00 94.75 167 ARG A CA 1
ATOM 1316 C C . ARG A 1 167 ? 14.979 -10.895 -34.552 1.00 94.75 167 ARG A C 1
ATOM 1318 O O . ARG A 1 167 ? 15.766 -10.725 -35.471 1.00 94.75 167 ARG A O 1
ATOM 1325 N N . GLN A 1 168 ? 13.917 -11.696 -34.641 1.00 94.81 168 GLN A N 1
ATOM 1326 C CA . GLN A 1 168 ? 13.640 -12.508 -35.831 1.00 94.81 168 GLN A CA 1
ATOM 1327 C C . GLN A 1 168 ? 13.520 -11.655 -37.101 1.00 94.81 168 GLN A C 1
ATOM 1329 O O . GLN A 1 168 ? 14.088 -12.001 -38.130 1.00 94.81 168 GLN A O 1
ATOM 1334 N N . LEU A 1 169 ? 12.842 -10.504 -37.035 1.00 93.94 169 LEU A N 1
ATOM 1335 C CA . LEU A 1 169 ? 12.753 -9.577 -38.168 1.00 93.94 169 LEU A CA 1
ATOM 1336 C C . LEU A 1 169 ? 14.119 -9.009 -38.577 1.00 93.94 169 LEU A C 1
ATOM 1338 O O . LEU A 1 169 ? 14.363 -8.804 -39.766 1.00 93.94 169 LEU A O 1
ATOM 1342 N N . LEU A 1 170 ? 15.001 -8.731 -37.614 1.00 93.31 170 LEU A N 1
ATOM 1343 C CA . LEU A 1 170 ? 16.365 -8.285 -37.899 1.00 93.31 170 LEU A CA 1
ATOM 1344 C C . LEU A 1 170 ? 17.204 -9.399 -38.528 1.00 93.31 170 LEU A C 1
ATOM 1346 O O . LEU A 1 170 ? 17.942 -9.124 -39.471 1.00 93.31 170 LEU A O 1
ATOM 1350 N N . ASP A 1 171 ? 17.073 -10.630 -38.043 1.00 92.56 171 ASP A N 1
ATOM 1351 C CA . ASP A 1 171 ? 17.814 -11.782 -38.558 1.00 92.56 171 ASP A CA 1
ATOM 1352 C C . ASP A 1 171 ? 17.382 -12.120 -39.992 1.00 92.56 171 ASP A C 1
ATOM 1354 O O . ASP A 1 171 ? 18.234 -12.200 -40.873 1.00 92.56 171 ASP A O 1
ATOM 1358 N N . ILE A 1 172 ? 16.072 -12.150 -40.272 1.00 92.69 172 ILE A N 1
ATOM 1359 C CA . ILE A 1 172 ? 15.533 -12.334 -41.634 1.00 92.69 172 ILE A CA 1
ATOM 1360 C C . ILE A 1 172 ? 16.018 -11.227 -42.578 1.00 92.69 172 ILE A C 1
ATOM 1362 O O . ILE A 1 172 ? 16.346 -11.485 -43.735 1.00 92.69 172 ILE A O 1
ATOM 1366 N N . ARG A 1 173 ? 16.070 -9.969 -42.114 1.00 87.69 173 ARG A N 1
ATOM 1367 C CA . ARG A 1 173 ? 16.605 -8.865 -42.929 1.00 87.69 173 ARG A CA 1
ATOM 1368 C C . ARG A 1 173 ? 18.076 -9.077 -43.267 1.00 87.69 173 ARG A C 1
ATOM 1370 O O . ARG A 1 173 ? 18.446 -8.843 -44.412 1.00 87.69 173 ARG A O 1
ATOM 1377 N N . LYS A 1 174 ? 18.889 -9.513 -42.300 1.00 87.94 174 LYS A N 1
ATOM 1378 C CA . LYS A 1 174 ? 20.311 -9.810 -42.517 1.00 87.94 174 LYS A CA 1
ATOM 1379 C C . LYS A 1 174 ? 20.499 -10.960 -43.502 1.00 87.94 174 LYS A C 1
ATOM 1381 O O . LYS A 1 174 ? 21.296 -10.830 -44.424 1.00 87.94 174 LYS A O 1
ATOM 1386 N N . GLU A 1 175 ? 19.744 -12.041 -43.338 1.00 83.62 175 GLU A N 1
ATOM 1387 C CA . GLU A 1 175 ? 19.773 -13.199 -44.234 1.00 83.62 175 GLU A CA 1
ATOM 1388 C C . GLU A 1 175 ? 19.407 -12.798 -45.668 1.00 83.62 175 GLU A C 1
ATOM 1390 O O . GLU A 1 175 ? 20.204 -13.008 -46.576 1.00 83.62 175 GLU A O 1
ATOM 1395 N N . LYS A 1 176 ? 18.306 -12.059 -45.865 1.00 81.44 176 LYS A N 1
ATOM 1396 C CA . LYS A 1 176 ? 17.945 -11.529 -47.192 1.00 81.44 176 LYS A CA 1
ATOM 1397 C C . LYS A 1 176 ? 19.008 -10.615 -47.801 1.00 81.44 176 LYS A C 1
ATOM 1399 O O . LYS A 1 176 ? 19.203 -10.634 -49.011 1.00 81.44 176 LYS A O 1
ATOM 1404 N N . THR A 1 177 ? 19.670 -9.774 -47.004 1.00 75.69 177 THR A N 1
ATOM 1405 C CA . THR A 1 177 ? 20.756 -8.926 -47.526 1.00 75.69 177 THR A CA 1
ATOM 1406 C C . THR A 1 177 ? 21.996 -9.727 -47.910 1.00 75.69 177 THR A C 1
ATOM 1408 O O . THR A 1 177 ? 22.692 -9.323 -48.834 1.00 75.69 177 THR A O 1
ATOM 1411 N N . LEU A 1 178 ? 22.253 -10.852 -47.236 1.00 72.38 178 LEU A N 1
ATOM 1412 C CA . LEU A 1 178 ? 23.341 -11.765 -47.578 1.00 72.38 178 LEU A CA 1
ATOM 1413 C C . LEU A 1 178 ? 23.010 -12.554 -48.850 1.00 72.38 178 LEU A C 1
ATOM 1415 O O . LEU A 1 178 ? 23.852 -12.629 -49.734 1.00 72.38 178 LEU A O 1
ATOM 1419 N N . GLU A 1 179 ? 21.779 -13.053 -48.998 1.00 71.25 179 GLU A N 1
ATOM 1420 C CA . GLU A 1 179 ? 21.322 -13.755 -50.210 1.00 71.25 179 GLU A CA 1
ATOM 1421 C C . GLU A 1 179 ? 21.366 -12.870 -51.466 1.00 71.25 179 GLU A C 1
ATOM 1423 O O . GLU A 1 179 ? 21.698 -13.350 -52.543 1.00 71.25 179 GLU A O 1
ATOM 1428 N N . LEU A 1 180 ? 21.088 -11.568 -51.337 1.00 63.59 180 LEU A N 1
ATOM 1429 C CA . LEU A 1 180 ? 21.183 -10.601 -52.442 1.00 63.59 180 LEU A CA 1
ATOM 1430 C C . LEU A 1 180 ? 22.627 -10.170 -52.772 1.00 63.59 180 LEU A C 1
ATOM 1432 O O . LEU A 1 180 ? 22.837 -9.486 -53.773 1.00 63.59 180 LEU A O 1
ATOM 1436 N N . GLN A 1 181 ? 23.609 -10.518 -51.933 1.00 54.00 181 GLN A N 1
ATOM 1437 C CA . GLN A 1 181 ? 25.035 -10.215 -52.129 1.00 54.00 181 GLN A CA 1
ATOM 1438 C C . GLN A 1 181 ? 25.854 -11.414 -52.629 1.00 54.00 181 GLN A C 1
ATOM 1440 O O . GLN A 1 181 ? 27.043 -11.251 -52.907 1.00 54.00 181 GLN A O 1
ATOM 1445 N N . VAL A 1 182 ? 25.249 -12.598 -52.765 1.00 47.41 182 VAL A N 1
ATOM 1446 C CA . VAL A 1 182 ? 25.892 -13.746 -53.414 1.00 47.41 182 VAL A CA 1
ATOM 1447 C C . VAL A 1 182 ? 25.621 -13.664 -54.929 1.00 47.41 182 VAL A C 1
ATOM 1449 O O . VAL A 1 182 ? 24.452 -13.579 -55.305 1.00 47.41 182 VAL A O 1
ATOM 1452 N N . PRO A 1 183 ? 26.665 -13.608 -55.784 1.00 50.12 183 PRO A N 1
ATOM 1453 C CA . PRO A 1 183 ? 26.537 -13.502 -57.242 1.00 50.12 183 PRO A CA 1
ATOM 1454 C C . PRO A 1 183 ? 25.959 -14.755 -57.911 1.00 50.12 183 PRO A C 1
ATOM 1456 O O . PRO A 1 183 ? 26.149 -15.868 -57.367 1.00 50.12 183 PRO A O 1
#

Foldseek 3Di:
DDDQDDPVRLVVLLVVLVVLLVVLVVVCVVQPLVVVDDVVLCVVLCVVLVVLVVQLVVLVVQLVVCVVVPDDPVSNVVSVVSNVVSVVVSVCSQVVPCSPSVNSVVVNVVSVLSSVLSVVQSVCCVPPSDRVSNVVSVVVVVVVVVVVVVVVVVVVVVVVVVVVVVVVVVVVVVVVVVVVVDD

Radius of gyration: 28.42 Å; chains: 1; bounding box: 72×41×84 Å

Organism: Salvelinus namaycush (NCBI:txid8040)

pLDDT: mean 82.29, std 14.53, range [44.41, 97.75]

Secondary structure (DSSP, 8-state):
-PPPPPHHHHHHHHHHHHHHHHHHHHHHHHS-GGGTT-HHHHHHHHHHHHHHHHHHHHHHHHHHHHHHT---HHHHHHHHHHHHHHHHHHHHHHHS-TT-HHHHHHHHHHHHHHHHHHHHHHHHHHHHS--HHH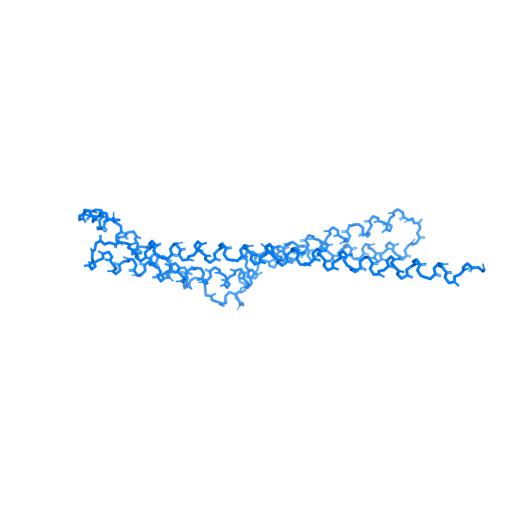HHHHHHHHHHHHHHHHHHHHHHHHHHHHHHHHHHHHHHHHHHHHHTT--

InterPro domains:
  IPR042618 Dynein regulatory complex protein 9 [PTHR14871] (4-181)
  IPR060661 DRC9/10, N-terminal domain [PF27661] (10-137)

Sequence (183 aa):
MSVPLSGVELLSVCTVLQDCEAQLAVLGHIMPDTYRGRPEADKFVSADIGQVLEQQKGAEQNLKAARQFERESGRLSDATRELHRSQKELNRTLEEDPLSPDNLAKVQRDSQFVGHVIADVLAELQEKGTFHSLLFAVEEEKRRKANLQDIIIREEGSRRRTKALQRQLLDIRKEKTLELQVP